Protein AF-0000000082430159 (afdb_homodimer)

Sequence (204 aa):
MGKGKIAAQCSHATLGLYKKLLRRAPKALNRWEMCAQPKVVVKIESEEDMLMLQEKAKSVKLPTHITIDAGRTQIAPNSRTVMAILGPVETVDKVTGGLKLLMGKGKIAAQCSHATLGLYKKLLRRAPKALNRWEMCAQPKVVVKIESEEDMLMLQEKAKSVKLPTHITIDAGRTQIAPNSRTVMAILGPVETVDKVTGGLKLL

Solvent-accessible surface area (backbone atoms only — not comparable to full-atom values): 11469 Å² total; per-residue (Å²): 132,54,59,19,55,48,17,35,43,41,26,48,8,47,49,50,35,49,59,55,27,62,75,73,37,46,68,62,50,49,54,41,53,72,62,72,51,80,66,85,45,62,53,77,90,45,61,68,54,51,52,53,44,51,52,51,28,50,73,72,71,34,55,66,25,71,26,63,40,79,38,92,54,100,53,63,62,66,34,67,74,33,73,30,74,57,67,59,68,75,64,46,38,74,63,50,61,88,48,47,76,66,131,55,57,18,56,47,17,36,42,42,26,49,8,48,52,51,35,48,59,54,27,64,74,74,37,44,68,61,50,49,54,42,54,72,62,74,51,80,67,84,42,61,53,78,91,44,62,69,57,49,53,53,43,49,52,50,29,49,74,73,71,34,57,65,25,70,26,62,40,79,37,90,54,100,53,63,60,67,34,69,76,34,71,31,73,56,68,59,66,75,63,46,38,73,62,49,60,88,49,48,75,67

Structure (mmCIF, N/CA/C/O backbone):
data_AF-0000000082430159-model_v1
#
loop_
_entity.id
_entity.type
_entity.pdbx_description
1 polymer 'peptidyl-tRNA hydrolase'
#
loop_
_atom_site.group_PDB
_atom_site.id
_atom_site.typ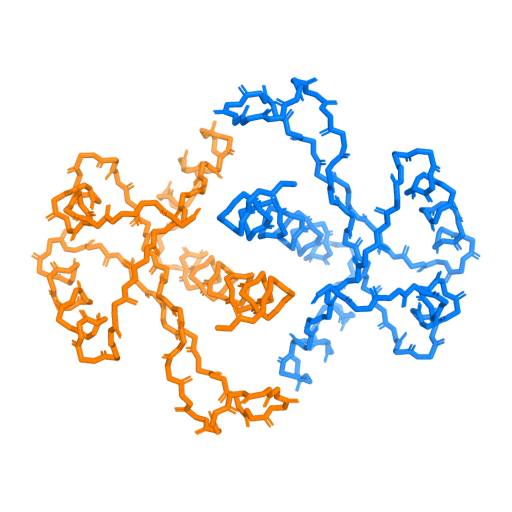e_symbol
_atom_site.label_atom_id
_atom_site.label_alt_id
_atom_site.label_comp_id
_atom_site.label_asym_id
_atom_site.label_entity_id
_atom_site.label_seq_id
_atom_site.pdbx_PDB_ins_code
_atom_site.Cartn_x
_atom_site.Cartn_y
_atom_site.Cartn_z
_atom_site.occupancy
_atom_site.B_iso_or_equiv
_atom_site.auth_seq_id
_atom_site.auth_comp_id
_atom_site.auth_asym_id
_atom_site.auth_atom_id
_atom_site.pdbx_PDB_model_num
ATOM 1 N N . MET A 1 1 ? -13.922 -8.797 6.844 1 86.94 1 MET A N 1
ATOM 2 C CA . MET A 1 1 ? -13.281 -7.602 7.383 1 86.94 1 MET A CA 1
ATOM 3 C C . MET A 1 1 ? -13.914 -6.34 6.805 1 86.94 1 MET A C 1
ATOM 5 O O . MET A 1 1 ? -14.453 -6.359 5.699 1 86.94 1 MET A O 1
ATOM 9 N N . GLY A 1 2 ? -13.836 -5.227 7.629 1 90.5 2 GLY A N 1
ATOM 10 C CA . GLY A 1 2 ? -14.281 -3.936 7.125 1 90.5 2 GLY A CA 1
ATOM 11 C C . GLY A 1 2 ? -13.344 -3.344 6.09 1 90.5 2 GLY A C 1
ATOM 12 O O . GLY A 1 2 ? -12.234 -3.838 5.895 1 90.5 2 GLY A O 1
ATOM 13 N N . LYS A 1 3 ? -13.734 -2.301 5.414 1 94.31 3 LYS A N 1
ATOM 14 C CA . LYS A 1 3 ? -12.969 -1.67 4.34 1 94.31 3 LYS A CA 1
ATOM 15 C C . LYS A 1 3 ? -11.625 -1.152 4.852 1 94.31 3 LYS A C 1
ATOM 17 O O . LYS A 1 3 ? -10.594 -1.332 4.199 1 94.31 3 LYS A O 1
ATOM 22 N N . GLY A 1 4 ? -11.672 -0.522 6.023 1 94.38 4 GLY A N 1
ATOM 23 C CA . GLY A 1 4 ? -10.453 0.023 6.594 1 94.38 4 GLY A CA 1
ATOM 24 C C . GLY A 1 4 ? -9.422 -1.04 6.914 1 94.38 4 GLY A C 1
ATOM 25 O O . GLY A 1 4 ? -8.234 -0.866 6.629 1 94.38 4 GLY A O 1
ATOM 26 N N . LYS A 1 5 ? -9.867 -2.07 7.461 1 93 5 LYS A N 1
ATOM 27 C CA . LYS A 1 5 ? -8.961 -3.158 7.82 1 93 5 LYS A CA 1
ATOM 28 C C . LYS A 1 5 ? -8.398 -3.84 6.578 1 93 5 LYS A C 1
ATOM 30 O O . LYS A 1 5 ? -7.219 -4.188 6.531 1 93 5 LYS A O 1
ATOM 35 N N . ILE A 1 6 ? -9.234 -4.059 5.59 1 95 6 ILE A N 1
ATOM 36 C CA . ILE A 1 6 ? -8.781 -4.641 4.332 1 95 6 ILE A CA 1
ATOM 37 C C . ILE A 1 6 ? -7.695 -3.758 3.719 1 95 6 ILE A C 1
ATOM 39 O O . ILE A 1 6 ? -6.656 -4.254 3.277 1 95 6 ILE A O 1
ATOM 43 N N . ALA A 1 7 ? -7.965 -2.521 3.734 1 96.56 7 ALA A N 1
ATOM 44 C CA . ALA A 1 7 ? -7.02 -1.561 3.17 1 96.56 7 ALA A CA 1
ATOM 45 C C . ALA A 1 7 ? -5.695 -1.582 3.93 1 96.56 7 ALA A C 1
ATOM 47 O O . ALA A 1 7 ? -4.625 -1.583 3.32 1 96.56 7 ALA A O 1
ATOM 48 N N . ALA A 1 8 ? -5.793 -1.593 5.211 1 96.25 8 ALA A N 1
ATOM 49 C CA . ALA A 1 8 ? -4.59 -1.617 6.043 1 96.25 8 ALA A CA 1
ATOM 50 C C . ALA A 1 8 ? -3.781 -2.889 5.801 1 96.25 8 ALA A C 1
ATOM 52 O O . ALA A 1 8 ? -2.559 -2.834 5.648 1 96.25 8 ALA A O 1
ATOM 53 N N . GLN A 1 9 ? -4.449 -4.012 5.812 1 96.06 9 GLN A N 1
ATOM 54 C CA . GLN A 1 9 ? -3.758 -5.285 5.648 1 96.06 9 GLN A CA 1
ATOM 55 C C . GLN A 1 9 ? -3.166 -5.41 4.246 1 96.06 9 GLN A C 1
ATOM 57 O O . GLN A 1 9 ? -2.07 -5.949 4.078 1 96.06 9 GLN A O 1
ATOM 62 N N . CYS A 1 10 ? -3.898 -4.938 3.229 1 97.5 10 CYS A N 1
ATOM 63 C CA . CYS A 1 10 ? -3.346 -4.949 1.878 1 97.5 10 CYS A CA 1
ATOM 64 C C . CYS A 1 10 ? -2.125 -4.043 1.782 1 97.5 10 CYS A C 1
ATOM 66 O O . CYS A 1 10 ? -1.175 -4.352 1.059 1 97.5 10 CYS A O 1
ATOM 68 N N . SER A 1 11 ? -2.143 -2.914 2.439 1 98.06 11 SER A N 1
ATOM 69 C CA . SER A 1 11 ? -0.988 -2.023 2.482 1 98.06 11 SER A CA 1
ATOM 70 C C . SER A 1 11 ? 0.207 -2.701 3.145 1 98.06 11 SER A C 1
ATOM 72 O O . SER A 1 11 ? 1.346 -2.533 2.703 1 98.06 11 SER A O 1
ATOM 74 N N . HIS A 1 12 ? -0.043 -3.432 4.234 1 97.25 12 HIS A N 1
ATOM 75 C CA . HIS A 1 12 ? 1.021 -4.195 4.875 1 97.25 12 HIS A CA 1
ATOM 76 C C . HIS A 1 12 ? 1.629 -5.207 3.908 1 97.25 12 HIS A C 1
ATOM 78 O O . HIS A 1 12 ? 2.854 -5.324 3.814 1 97.25 12 HIS A O 1
ATOM 84 N N . ALA A 1 13 ? 0.754 -5.93 3.232 1 97.81 13 ALA A N 1
ATOM 85 C CA . ALA A 1 13 ? 1.219 -6.953 2.299 1 97.81 13 ALA A CA 1
ATOM 86 C C . ALA A 1 13 ? 2.023 -6.332 1.16 1 97.81 13 ALA A C 1
ATOM 88 O O . ALA A 1 13 ? 3.053 -6.871 0.752 1 97.81 13 ALA A O 1
ATOM 89 N N . THR A 1 14 ? 1.534 -5.246 0.661 1 98 14 THR A N 1
ATOM 90 C CA . THR A 1 14 ? 2.217 -4.523 -0.408 1 98 14 THR A CA 1
ATOM 91 C C . THR A 1 14 ? 3.619 -4.109 0.028 1 98 14 THR A C 1
ATOM 93 O O . THR A 1 14 ? 4.594 -4.359 -0.683 1 98 14 THR A O 1
ATOM 96 N N . LEU A 1 15 ? 3.721 -3.5 1.192 1 97.25 15 LEU A N 1
ATOM 97 C CA . LEU A 1 15 ? 5.016 -3.061 1.693 1 97.25 15 LEU A CA 1
ATOM 98 C C . LEU A 1 15 ? 5.93 -4.25 1.964 1 97.25 15 LEU A C 1
ATOM 100 O O . LEU A 1 15 ? 7.137 -4.184 1.714 1 97.25 15 LEU A O 1
ATOM 104 N N . GLY A 1 16 ? 5.344 -5.25 2.531 1 97.06 16 GLY A N 1
ATOM 105 C CA . GLY A 1 16 ? 6.129 -6.441 2.807 1 97.06 16 GLY A CA 1
ATOM 106 C C . GLY A 1 16 ? 6.789 -7.02 1.569 1 97.06 16 GLY A C 1
ATOM 107 O O . GLY A 1 16 ? 7.988 -7.301 1.572 1 97.06 16 GLY A O 1
ATOM 108 N N . LEU A 1 17 ? 6.008 -7.211 0.546 1 98.19 17 LEU A N 1
ATOM 109 C CA . LEU A 1 17 ? 6.562 -7.766 -0.686 1 98.19 17 LEU A CA 1
ATOM 110 C C . LEU A 1 17 ? 7.543 -6.785 -1.327 1 98.19 17 LEU A C 1
ATOM 112 O O . LEU A 1 17 ? 8.594 -7.195 -1.829 1 98.19 17 LEU A O 1
ATOM 116 N N . TYR A 1 18 ? 7.219 -5.535 -1.316 1 97.88 18 TYR A N 1
ATOM 117 C CA . TYR A 1 18 ? 8.086 -4.5 -1.873 1 97.88 18 TYR A CA 1
ATOM 118 C C . TYR A 1 18 ? 9.469 -4.551 -1.242 1 97.88 18 TYR A C 1
ATOM 120 O O . TYR A 1 18 ? 10.477 -4.57 -1.949 1 97.88 18 TYR A O 1
ATOM 128 N N . LYS A 1 19 ? 9.492 -4.523 0.03 1 96.44 19 LYS A N 1
ATOM 129 C CA . LYS A 1 19 ? 10.766 -4.535 0.748 1 96.44 19 LYS A CA 1
ATOM 130 C C . LYS A 1 19 ? 11.555 -5.805 0.443 1 96.44 19 LYS A C 1
ATOM 132 O O . LYS A 1 19 ? 12.773 -5.758 0.287 1 96.44 19 LYS A O 1
ATOM 137 N N . LYS A 1 20 ? 10.875 -6.91 0.439 1 96.88 20 LYS A N 1
ATOM 138 C CA . LYS A 1 20 ? 11.5 -8.188 0.103 1 96.88 20 LYS A CA 1
ATOM 139 C C . LYS A 1 20 ? 12.148 -8.133 -1.279 1 96.88 20 LYS A C 1
ATOM 141 O O . LYS A 1 20 ? 13.266 -8.617 -1.466 1 96.88 20 LYS A O 1
ATOM 146 N N . LEU A 1 21 ? 11.5 -7.484 -2.201 1 97.38 21 LEU A N 1
ATOM 147 C CA . LEU A 1 21 ? 11.93 -7.508 -3.594 1 97.38 21 LEU A CA 1
ATOM 148 C C . LEU A 1 21 ? 13.008 -6.457 -3.844 1 97.38 21 LEU A C 1
ATOM 150 O O . LEU A 1 21 ? 13.781 -6.566 -4.801 1 97.38 21 LEU A O 1
ATOM 154 N N . LEU A 1 22 ? 13.023 -5.379 -3.043 1 95.31 22 LEU A N 1
ATOM 155 C CA . LEU A 1 22 ? 14.086 -4.387 -3.156 1 95.31 22 LEU A CA 1
ATOM 156 C C . LEU A 1 22 ? 15.461 -5.055 -3.137 1 95.31 22 LEU A C 1
ATOM 158 O O . LEU A 1 22 ? 16.375 -4.629 -3.848 1 95.31 22 LEU A O 1
ATOM 162 N N . ARG A 1 23 ? 15.5 -6.074 -2.35 1 93.44 23 ARG A N 1
ATOM 163 C CA . ARG A 1 23 ? 16.781 -6.754 -2.168 1 93.44 23 ARG A CA 1
ATOM 164 C C . ARG A 1 23 ? 16.906 -7.949 -3.107 1 93.44 23 ARG A C 1
ATOM 166 O O . ARG A 1 23 ? 17.953 -8.156 -3.717 1 93.44 23 ARG A O 1
ATOM 173 N N . ARG A 1 24 ? 15.875 -8.625 -3.377 1 95.25 24 ARG A N 1
ATOM 174 C CA . ARG A 1 24 ? 15.953 -9.945 -3.998 1 95.25 24 ARG A CA 1
ATOM 175 C C . ARG A 1 24 ? 15.719 -9.852 -5.504 1 95.25 24 ARG A C 1
ATOM 177 O O . ARG A 1 24 ? 16.234 -10.672 -6.266 1 95.25 24 ARG A O 1
ATOM 184 N N . ALA A 1 25 ? 14.914 -8.969 -5.93 1 96.19 25 ALA A N 1
ATOM 185 C CA . ALA A 1 25 ? 14.531 -8.891 -7.336 1 96.19 25 ALA A CA 1
ATOM 186 C C . ALA A 1 25 ? 14.266 -7.449 -7.758 1 96.19 25 ALA A C 1
ATOM 188 O O . ALA A 1 25 ? 13.18 -7.129 -8.242 1 96.19 25 ALA A O 1
ATOM 189 N N . PRO A 1 26 ? 15.305 -6.598 -7.703 1 95.69 26 PRO A N 1
ATOM 190 C CA . PRO A 1 26 ? 15.117 -5.172 -7.984 1 95.69 26 PRO A CA 1
ATOM 191 C C . PRO A 1 26 ? 14.719 -4.902 -9.43 1 95.69 26 PRO A C 1
ATOM 193 O O . PRO A 1 26 ? 13.992 -3.945 -9.711 1 95.69 26 PRO A O 1
ATOM 196 N N . LYS A 1 27 ? 15.125 -5.715 -10.344 1 95.69 27 LYS A N 1
ATOM 197 C CA . LYS A 1 27 ? 14.773 -5.52 -11.75 1 95.69 27 LYS A CA 1
ATOM 198 C C . LYS A 1 27 ? 13.273 -5.734 -11.969 1 95.69 27 LYS A C 1
ATOM 200 O O . LYS A 1 27 ? 12.641 -4.973 -12.695 1 95.69 27 LYS A O 1
ATOM 205 N N . ALA A 1 28 ? 12.75 -6.785 -11.336 1 94.88 28 ALA A N 1
ATOM 206 C CA . ALA A 1 28 ? 11.312 -7.047 -11.43 1 94.88 28 ALA A CA 1
ATOM 207 C C . ALA A 1 28 ? 10.508 -5.91 -10.805 1 94.88 28 ALA A C 1
ATOM 209 O O . ALA A 1 28 ? 9.484 -5.492 -11.359 1 94.88 28 ALA A O 1
ATOM 210 N N . LEU A 1 29 ? 10.984 -5.48 -9.711 1 95.75 29 LEU A N 1
ATOM 211 C CA . LEU A 1 29 ? 10.328 -4.375 -9.023 1 95.75 29 LEU A CA 1
ATOM 212 C C . LEU A 1 29 ? 10.328 -3.115 -9.883 1 95.75 29 LEU A C 1
ATOM 214 O O . LEU A 1 29 ? 9.312 -2.424 -9.984 1 95.75 29 LEU A O 1
ATOM 218 N N . ASN A 1 30 ? 11.438 -2.855 -10.484 1 95.94 30 ASN A N 1
ATOM 219 C CA . ASN A 1 30 ? 11.57 -1.688 -11.344 1 95.94 30 ASN A CA 1
ATOM 220 C C . ASN A 1 30 ? 10.617 -1.763 -12.539 1 95.94 30 ASN A C 1
ATOM 222 O O . ASN A 1 30 ? 10.031 -0.754 -12.93 1 95.94 30 ASN A O 1
ATOM 226 N N . ARG A 1 31 ? 10.539 -2.871 -13.125 1 95.31 31 ARG A N 1
ATOM 227 C CA . ARG A 1 31 ? 9.625 -3.059 -14.242 1 95.31 31 ARG A CA 1
ATOM 228 C C . ARG A 1 31 ? 8.18 -2.797 -13.82 1 95.31 31 ARG A C 1
ATOM 230 O O . ARG A 1 31 ? 7.426 -2.143 -14.547 1 95.31 31 ARG A O 1
ATOM 237 N N . TRP A 1 32 ? 7.824 -3.348 -12.727 1 96.06 32 TRP A N 1
ATOM 238 C CA . TRP A 1 32 ? 6.484 -3.141 -12.18 1 96.06 32 TRP A CA 1
ATOM 239 C C . TRP A 1 32 ? 6.227 -1.659 -11.922 1 96.06 32 TRP A C 1
ATOM 241 O O . TRP A 1 32 ? 5.145 -1.149 -12.234 1 96.06 32 TRP A O 1
ATOM 251 N N . GLU A 1 33 ? 7.191 -0.992 -11.359 1 94.62 33 GLU A N 1
ATOM 252 C CA . GLU A 1 33 ? 7.051 0.428 -11.047 1 94.62 33 GLU A CA 1
ATOM 253 C C . GLU A 1 33 ? 6.918 1.259 -12.32 1 94.62 33 GLU A C 1
ATOM 255 O O . GLU A 1 33 ? 6.164 2.232 -12.359 1 94.62 33 GLU A O 1
AT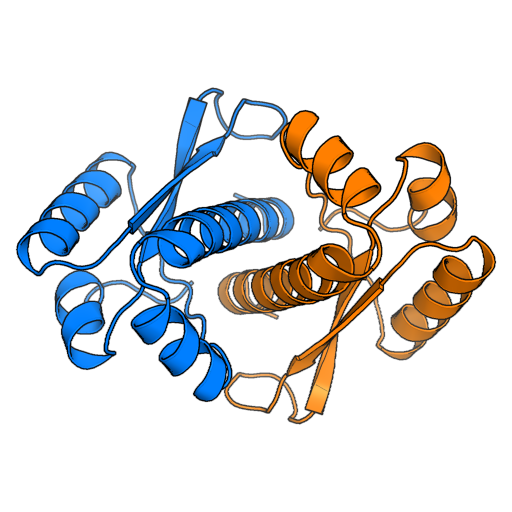OM 260 N N . MET A 1 34 ? 7.559 0.79 -13.344 1 93.81 34 MET A N 1
ATOM 261 C CA . MET A 1 34 ? 7.543 1.505 -14.617 1 93.81 34 MET A CA 1
ATOM 262 C C . MET A 1 34 ? 6.195 1.339 -15.312 1 93.81 34 MET A C 1
ATOM 264 O O . MET A 1 34 ? 5.855 2.117 -16.203 1 93.81 34 MET A O 1
ATOM 268 N N . CYS A 1 35 ? 5.461 0.351 -14.953 1 91 35 CYS A N 1
ATOM 269 C CA . CYS A 1 35 ? 4.152 0.089 -15.539 1 91 35 CYS A CA 1
ATOM 270 C C . CYS A 1 35 ? 3.041 0.659 -14.664 1 91 35 CYS A C 1
ATOM 272 O O . CYS A 1 35 ? 1.964 0.07 -14.562 1 91 35 CYS A O 1
ATOM 274 N N . ALA A 1 36 ? 3.281 1.717 -13.867 1 88.94 36 ALA A N 1
ATOM 275 C CA . ALA A 1 36 ? 2.326 2.455 -13.047 1 88.94 36 ALA A CA 1
ATOM 276 C C . ALA A 1 36 ? 1.916 1.647 -11.82 1 88.94 36 ALA A C 1
ATOM 278 O O . ALA A 1 36 ? 0.864 1.896 -11.227 1 88.94 36 ALA A O 1
ATOM 279 N N . GLN A 1 37 ? 2.6 0.521 -11.523 1 93.5 37 GLN A N 1
ATOM 280 C CA . GLN A 1 37 ? 2.457 -0.257 -10.297 1 93.5 37 GLN A CA 1
ATOM 281 C C . GLN A 1 37 ? 1.043 -0.811 -10.156 1 93.5 37 GLN A C 1
ATOM 283 O O . GLN A 1 37 ? 0.392 -0.613 -9.133 1 93.5 37 GLN A O 1
ATOM 288 N N . PRO A 1 38 ? 0.549 -1.458 -11.18 1 93.56 38 PRO A N 1
ATOM 289 C CA . PRO A 1 38 ? -0.827 -1.95 -11.078 1 93.56 38 PRO A CA 1
ATOM 290 C C . PRO A 1 38 ? -1.045 -2.85 -9.867 1 93.56 38 PRO A C 1
ATOM 292 O O . PRO A 1 38 ? -0.188 -3.676 -9.539 1 93.56 38 PRO A O 1
ATOM 295 N N . LYS A 1 39 ? -2.117 -2.596 -9.156 1 95.19 39 LYS A N 1
ATOM 296 C CA . LYS A 1 39 ? -2.51 -3.428 -8.023 1 95.19 39 LYS A CA 1
ATOM 297 C C . LYS A 1 39 ? -3.955 -3.896 -8.164 1 95.19 39 LYS A C 1
ATOM 299 O O . LYS A 1 39 ? -4.867 -3.08 -8.305 1 95.19 39 LYS A O 1
ATOM 304 N N . VAL A 1 40 ? -4.18 -5.188 -8.094 1 95.5 40 VAL A N 1
ATOM 305 C CA . VAL A 1 40 ? -5.496 -5.812 -8.188 1 95.5 40 VAL A CA 1
ATOM 306 C C . VAL A 1 40 ? -5.766 -6.637 -6.926 1 95.5 40 VAL A C 1
ATOM 308 O O . VAL A 1 40 ? -4.906 -7.406 -6.484 1 95.5 40 VAL A O 1
ATOM 311 N N . VAL A 1 41 ? -6.941 -6.43 -6.359 1 97.12 41 VAL A N 1
ATOM 312 C CA . VAL A 1 41 ? -7.273 -7.129 -5.121 1 97.12 41 VAL A CA 1
ATOM 313 C C . VAL A 1 41 ? -8.352 -8.18 -5.395 1 97.12 41 VAL A C 1
ATOM 315 O O . VAL A 1 41 ? -9.422 -7.855 -5.898 1 97.12 41 VAL A O 1
ATOM 318 N N . VAL A 1 42 ? -8.039 -9.398 -5.082 1 97.56 42 VAL A N 1
ATOM 319 C CA . VAL A 1 42 ? -8.977 -10.5 -5.297 1 97.56 42 VAL A CA 1
ATOM 320 C C . VAL A 1 42 ? -9.297 -11.18 -3.967 1 97.56 42 VAL A C 1
ATOM 322 O O . VAL A 1 42 ? -8.578 -10.992 -2.982 1 97.56 42 VAL A O 1
ATOM 325 N N . LYS A 1 43 ? -10.352 -11.93 -3.904 1 96.38 43 LYS A N 1
ATOM 326 C CA . LYS A 1 43 ? -10.867 -12.531 -2.678 1 96.38 43 LYS A CA 1
ATOM 327 C C . LYS A 1 43 ? -10.438 -13.984 -2.557 1 96.38 43 LYS A C 1
ATOM 329 O O . LYS A 1 43 ? -10.414 -14.719 -3.551 1 96.38 43 LYS A O 1
ATOM 334 N N . ILE A 1 44 ? -10 -14.344 -1.414 1 94.5 44 ILE A N 1
ATOM 335 C CA . ILE A 1 44 ? -9.773 -15.742 -1.062 1 94.5 44 ILE A CA 1
ATOM 336 C C . ILE A 1 44 ? -10.648 -16.125 0.125 1 94.5 44 ILE A C 1
ATOM 338 O O . ILE A 1 44 ? -10.969 -15.281 0.968 1 94.5 44 ILE A O 1
ATOM 342 N N . GLU A 1 45 ? -11.023 -17.344 0.254 1 90.94 45 GLU A N 1
ATOM 343 C CA . GLU A 1 45 ? -12.078 -17.734 1.183 1 90.94 45 GLU A CA 1
ATOM 344 C C . GLU A 1 45 ? -11.5 -18.203 2.514 1 90.94 45 GLU A C 1
ATOM 346 O O . GLU A 1 45 ? -12.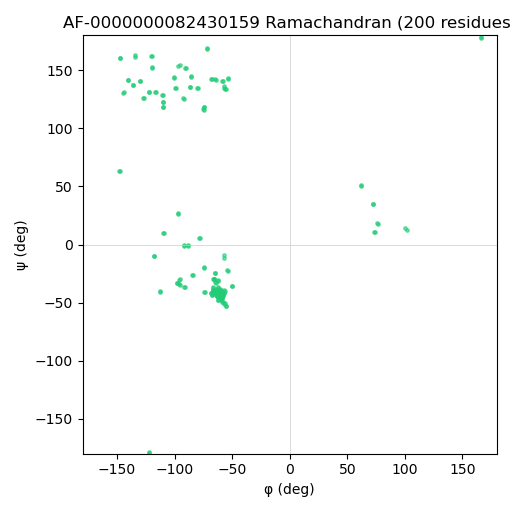164 -18.125 3.549 1 90.94 45 GLU A O 1
ATOM 351 N N . SER A 1 46 ? -10.32 -18.766 2.537 1 92.88 46 SER A N 1
ATOM 352 C CA . SER A 1 46 ? -9.766 -19.312 3.775 1 92.88 46 SER A CA 1
ATOM 353 C C . SER A 1 46 ? -8.25 -19.172 3.805 1 92.88 46 SER A C 1
ATOM 355 O O . SER A 1 46 ? -7.617 -18.953 2.768 1 92.88 46 SER A O 1
ATOM 357 N N . GLU A 1 47 ? -7.746 -19.25 5 1 92.81 47 GLU A N 1
ATOM 358 C CA . GLU A 1 47 ? -6.293 -19.281 5.168 1 92.81 47 GLU A CA 1
ATOM 359 C C . GLU A 1 47 ? -5.676 -20.469 4.434 1 92.81 47 GLU A C 1
ATOM 361 O O . GLU A 1 47 ? -4.594 -20.359 3.855 1 92.81 47 GLU A O 1
ATOM 366 N N . GLU A 1 48 ? -6.32 -21.594 4.496 1 94.56 48 GLU A N 1
ATOM 367 C CA . GLU A 1 48 ? -5.855 -22.797 3.793 1 94.56 48 GLU A CA 1
ATOM 368 C C . GLU A 1 48 ? -5.742 -22.531 2.291 1 94.56 48 GLU A C 1
ATOM 370 O O . GLU A 1 48 ? -4.762 -22.938 1.66 1 94.56 48 GLU A O 1
ATOM 375 N N . ASP A 1 49 ? -6.746 -21.859 1.717 1 95.44 49 ASP A N 1
ATOM 376 C CA . ASP A 1 49 ? -6.711 -21.5 0.302 1 95.44 49 ASP A CA 1
ATOM 377 C C . ASP A 1 49 ? -5.512 -20.609 -0.009 1 95.44 49 ASP A C 1
ATOM 379 O O . ASP A 1 49 ? -4.883 -20.75 -1.06 1 95.44 49 ASP A O 1
ATOM 383 N N . MET A 1 50 ? -5.27 -19.75 0.884 1 96.5 50 MET A N 1
ATOM 384 C CA . MET A 1 50 ? -4.152 -18.828 0.707 1 96.5 50 MET A CA 1
ATOM 385 C C . MET A 1 50 ? -2.828 -19.578 0.65 1 96.5 50 MET A C 1
ATOM 387 O O . MET A 1 50 ? -1.981 -19.297 -0.198 1 96.5 50 MET A O 1
ATOM 391 N N . LEU A 1 51 ? -2.658 -20.531 1.536 1 96.38 51 LEU A N 1
ATOM 392 C CA . LEU A 1 51 ? -1.424 -21.297 1.585 1 96.38 51 LEU A CA 1
ATOM 393 C C . LEU A 1 51 ? -1.272 -22.156 0.335 1 96.38 51 LEU A C 1
ATOM 395 O O . LEU A 1 51 ? -0.163 -22.344 -0.174 1 96.38 51 LEU A O 1
ATOM 399 N N . MET A 1 52 ? -2.344 -22.656 -0.131 1 96.88 52 MET A N 1
ATOM 400 C CA . MET A 1 52 ? -2.316 -23.422 -1.38 1 96.88 52 MET A CA 1
ATOM 401 C C . MET A 1 52 ? -1.894 -22.531 -2.545 1 96.88 52 MET A C 1
ATOM 403 O O . MET A 1 52 ? -1.106 -22.953 -3.396 1 96.88 52 MET A O 1
ATOM 407 N N . LEU A 1 53 ? -2.457 -21.344 -2.549 1 97.56 53 LEU A N 1
ATOM 408 C CA . LEU A 1 53 ? -2.098 -20.391 -3.594 1 97.56 53 LEU A CA 1
ATOM 409 C C . LEU A 1 53 ? -0.622 -20.031 -3.504 1 97.56 53 LEU A C 1
ATOM 411 O O . LEU A 1 53 ? 0.037 -19.828 -4.527 1 97.56 53 LEU A O 1
ATOM 415 N N . GLN A 1 54 ? -0.191 -19.844 -2.289 1 98.12 54 GLN A N 1
ATOM 416 C CA . GLN A 1 54 ? 1.219 -19.531 -2.1 1 98.12 54 GLN A CA 1
ATOM 417 C C . GLN A 1 54 ? 2.117 -20.625 -2.678 1 98.12 54 GLN A C 1
ATOM 419 O O . GLN A 1 54 ? 3.141 -20.328 -3.295 1 98.12 54 GLN A O 1
ATOM 424 N N . GLU A 1 55 ? 1.788 -21.844 -2.43 1 98.25 55 GLU A N 1
ATOM 425 C CA . GLU A 1 55 ? 2.553 -22.969 -2.979 1 98.25 55 GLU A CA 1
ATOM 426 C C . GLU A 1 55 ? 2.525 -22.953 -4.504 1 98.25 55 GLU A C 1
ATOM 428 O O . GLU A 1 55 ? 3.541 -23.219 -5.148 1 98.25 55 GLU A O 1
ATOM 433 N N . LYS A 1 56 ? 1.41 -22.703 -5.031 1 98.12 56 LYS A N 1
ATOM 434 C CA . LYS A 1 56 ? 1.297 -22.594 -6.48 1 98.12 56 LYS A CA 1
ATOM 435 C C . LYS A 1 56 ? 2.195 -21.484 -7.016 1 98.12 56 LYS A C 1
ATOM 437 O O . LYS A 1 56 ? 2.869 -21.656 -8.031 1 98.12 56 LYS A O 1
ATOM 442 N N . ALA A 1 57 ? 2.201 -20.344 -6.355 1 98.5 57 ALA A N 1
ATOM 443 C CA . ALA A 1 57 ? 3.047 -19.234 -6.75 1 98.5 57 ALA A CA 1
ATOM 444 C C . ALA A 1 57 ? 4.523 -19.609 -6.711 1 98.5 57 ALA A C 1
ATOM 446 O O . ALA A 1 57 ? 5.281 -19.297 -7.629 1 98.5 57 ALA A O 1
ATOM 447 N N . LYS A 1 58 ? 4.867 -20.297 -5.672 1 97.44 58 LYS A N 1
ATOM 448 C CA . LYS A 1 58 ? 6.242 -20.766 -5.52 1 97.44 58 LYS A CA 1
ATOM 449 C C . LYS A 1 58 ? 6.641 -21.688 -6.672 1 97.44 58 LYS A C 1
ATOM 451 O O . LYS A 1 58 ? 7.77 -21.625 -7.164 1 97.44 58 LYS A O 1
ATOM 456 N N . SER A 1 59 ? 5.785 -22.5 -7.059 1 97.88 59 SER A N 1
ATOM 457 C CA . SER A 1 59 ? 6.062 -23.469 -8.102 1 97.88 59 SER A CA 1
ATOM 458 C C . SER A 1 59 ? 6.34 -22.797 -9.438 1 97.88 59 SER A C 1
ATOM 460 O O . SER A 1 59 ? 7.016 -23.359 -10.305 1 97.88 59 SER A O 1
ATOM 462 N N . VAL A 1 60 ? 5.863 -21.641 -9.648 1 97.44 60 VAL A N 1
ATOM 463 C CA . VAL A 1 60 ? 6.102 -20.906 -10.891 1 97.44 60 VAL A CA 1
ATOM 464 C C . VAL A 1 60 ? 7.039 -19.734 -10.633 1 97.44 60 VAL A C 1
ATOM 466 O O . VAL A 1 60 ? 7.09 -18.781 -11.422 1 97.44 60 VAL A O 1
ATOM 469 N N . LYS A 1 61 ? 7.641 -19.641 -9.469 1 96.69 61 LYS A N 1
ATOM 470 C CA . LYS A 1 61 ? 8.734 -18.75 -9.086 1 96.69 61 LYS A CA 1
ATOM 471 C C . LYS A 1 61 ? 8.242 -17.312 -8.945 1 96.69 61 LYS A C 1
ATOM 473 O O . LYS A 1 61 ? 8.93 -16.375 -9.344 1 96.69 61 LYS A O 1
ATOM 478 N N . LEU A 1 62 ? 7.07 -17.219 -8.5 1 97.75 62 LEU A N 1
ATOM 479 C CA . LEU A 1 62 ? 6.547 -15.891 -8.18 1 97.75 62 LEU A CA 1
ATOM 480 C C . LEU A 1 62 ? 6.793 -15.547 -6.715 1 97.75 62 LEU A C 1
ATOM 482 O O . LEU A 1 62 ? 6.449 -16.328 -5.82 1 97.75 62 LEU A O 1
ATOM 486 N N . PRO A 1 63 ? 7.398 -14.461 -6.469 1 97.81 63 PRO A N 1
ATOM 487 C CA . PRO A 1 63 ? 7.562 -14.047 -5.07 1 97.81 63 PRO A CA 1
ATOM 488 C C . PRO A 1 63 ? 6.238 -13.672 -4.406 1 97.81 63 PRO A C 1
ATOM 490 O O . PRO A 1 63 ? 5.363 -13.086 -5.051 1 97.81 63 PRO A O 1
ATOM 493 N N . THR A 1 64 ? 6.105 -14.031 -3.135 1 98.12 64 THR A N 1
ATOM 494 C CA . THR A 1 64 ? 4.914 -13.719 -2.354 1 98.12 64 THR A CA 1
ATOM 495 C C . THR A 1 64 ? 5.297 -13.188 -0.975 1 98.12 64 THR A C 1
ATOM 497 O O . THR A 1 64 ? 6.453 -13.297 -0.561 1 98.12 64 THR A O 1
ATOM 500 N N . HIS A 1 65 ? 4.402 -12.57 -0.371 1 97.88 65 HIS A N 1
ATOM 501 C CA . HIS A 1 65 ? 4.477 -12.141 1.021 1 97.88 65 HIS A CA 1
ATOM 502 C C . HIS A 1 65 ? 3.117 -12.242 1.704 1 97.88 65 HIS A C 1
ATOM 504 O O . HIS A 1 65 ? 2.109 -11.781 1.161 1 97.88 65 HIS A O 1
ATOM 510 N N . ILE A 1 66 ? 3.082 -12.836 2.848 1 96.81 66 ILE A N 1
ATOM 511 C CA . ILE A 1 66 ? 1.851 -12.961 3.617 1 96.81 66 ILE A CA 1
ATOM 512 C C . ILE A 1 66 ? 1.934 -12.094 4.871 1 96.81 66 ILE A C 1
ATOM 514 O O . ILE A 1 66 ? 2.928 -12.133 5.598 1 96.81 66 ILE A O 1
ATOM 518 N N . THR A 1 67 ? 0.902 -11.312 5.016 1 93.75 67 THR A N 1
ATOM 519 C CA . THR A 1 67 ? 0.8 -10.477 6.203 1 93.75 67 THR A CA 1
ATOM 520 C C . THR A 1 67 ? 0.132 -11.234 7.348 1 93.75 67 THR A C 1
ATOM 522 O O . THR A 1 67 ? -0.887 -11.898 7.148 1 93.75 67 THR A O 1
ATOM 525 N N . ILE A 1 68 ? 0.756 -11.055 8.5 1 88.44 68 ILE A N 1
ATOM 526 C CA . ILE A 1 68 ? 0.202 -11.617 9.727 1 88.44 68 ILE A CA 1
ATOM 527 C C . ILE A 1 68 ? -0.315 -10.5 10.617 1 88.44 68 ILE A C 1
ATOM 529 O O . ILE A 1 68 ? 0.419 -9.555 10.938 1 88.44 68 ILE A O 1
ATOM 533 N N . ASP A 1 69 ? -1.622 -10.602 10.844 1 81 69 ASP A N 1
ATOM 534 C CA . ASP A 1 69 ? -2.205 -9.602 11.734 1 81 69 ASP A CA 1
ATOM 535 C C . ASP A 1 69 ? -1.835 -9.883 13.195 1 81 69 ASP A C 1
ATOM 537 O O . ASP A 1 69 ? -2.195 -10.93 13.742 1 81 69 ASP A O 1
ATOM 541 N N . ALA A 1 70 ? -1.091 -9.031 13.898 1 73.56 70 ALA A N 1
ATOM 542 C CA . ALA A 1 70 ? -0.63 -9.227 15.273 1 73.56 70 ALA A CA 1
ATOM 543 C C . ALA A 1 70 ? -1.747 -8.938 16.266 1 73.56 70 ALA A C 1
ATOM 545 O O . ALA A 1 70 ? -1.59 -9.18 17.469 1 73.56 70 ALA A O 1
ATOM 546 N N . GLY A 1 71 ? -2.885 -8.688 15.883 1 63.12 71 GLY A N 1
ATOM 547 C CA . GLY A 1 71 ? -3.971 -8.672 16.859 1 63.12 71 GLY A CA 1
ATOM 548 C C . GLY A 1 71 ? -4.383 -7.273 17.266 1 63.12 71 GLY A C 1
ATOM 549 O O . GLY A 1 71 ? -4.996 -7.09 18.328 1 63.12 71 GLY A O 1
ATOM 550 N N . ARG A 1 72 ? -4 -6.234 16.641 1 59.25 72 ARG A N 1
ATOM 551 C CA . ARG A 1 72 ? -4.484 -4.957 17.156 1 59.25 72 ARG A CA 1
ATOM 552 C C . ARG A 1 72 ? -5.82 -4.586 16.531 1 59.25 72 ARG A C 1
ATOM 554 O O . ARG A 1 72 ? -6.461 -3.615 16.938 1 59.25 72 ARG A O 1
ATOM 561 N N . THR A 1 73 ? -6.16 -5.469 15.719 1 57.59 73 THR A N 1
ATOM 562 C CA . THR A 1 73 ? -7.41 -5.191 15.016 1 57.59 73 THR A CA 1
ATOM 563 C C . THR A 1 73 ? -8.422 -6.312 15.25 1 57.59 73 THR A C 1
ATOM 565 O O . THR A 1 73 ? -8.188 -7.207 16.062 1 57.59 73 THR A O 1
ATOM 568 N N . GLN A 1 74 ? -9.57 -6.176 14.648 1 58.88 74 GLN A N 1
ATOM 569 C CA . GLN A 1 74 ? -10.766 -7.004 14.789 1 58.88 74 GLN A CA 1
ATOM 570 C C . GLN A 1 74 ? -10.461 -8.461 14.461 1 58.88 74 GLN A C 1
ATOM 572 O O . GLN A 1 74 ? -11.273 -9.352 14.75 1 58.88 74 GLN A O 1
ATOM 577 N N . ILE A 1 75 ? -9.312 -8.758 13.898 1 63.06 75 ILE A N 1
ATOM 578 C CA . ILE A 1 75 ? -8.992 -10.117 13.492 1 63.06 75 ILE A CA 1
ATOM 579 C C . ILE A 1 75 ? -8.195 -10.812 14.594 1 63.06 75 ILE A C 1
ATOM 581 O O . ILE A 1 75 ? -7.512 -10.156 15.383 1 63.06 75 ILE A O 1
ATOM 585 N N . ALA A 1 76 ? -8.312 -12.203 14.594 1 69.06 76 ALA A N 1
ATOM 586 C CA . ALA A 1 76 ? -7.586 -12.992 15.586 1 69.06 76 ALA A CA 1
ATOM 587 C C . ALA A 1 76 ? -6.082 -12.734 15.492 1 69.06 76 ALA A C 1
ATOM 589 O O . ALA A 1 76 ? -5.535 -12.617 14.391 1 69.06 76 ALA A O 1
ATOM 590 N N . PRO A 1 77 ? -5.574 -12.695 16.594 1 71.19 77 PRO A N 1
ATOM 591 C CA . PRO A 1 77 ? -4.125 -12.484 16.625 1 71.19 77 PRO A CA 1
ATOM 592 C C . PRO A 1 77 ? -3.355 -13.539 15.828 1 71.19 77 PRO A C 1
ATOM 594 O O . PRO A 1 77 ? -3.738 -14.711 15.82 1 71.19 77 PRO A O 1
ATOM 597 N N . ASN A 1 78 ? -2.426 -13.141 15.062 1 77.06 78 ASN A N 1
ATOM 598 C CA . ASN A 1 78 ? -1.489 -13.984 14.328 1 77.06 78 ASN A CA 1
ATOM 599 C C . ASN A 1 78 ? -2.145 -14.617 13.102 1 77.06 78 ASN A C 1
ATOM 601 O O . ASN A 1 78 ? -1.713 -15.672 12.641 1 77.06 78 ASN A O 1
ATOM 605 N N . SER A 1 79 ? -3.236 -14.062 12.703 1 85.5 79 SER A N 1
ATOM 606 C CA . SER A 1 79 ? -3.924 -14.555 11.516 1 85.5 79 SER A CA 1
ATOM 607 C C . SER A 1 79 ? -3.27 -14.031 10.242 1 85.5 79 SER A C 1
ATOM 609 O O . SER A 1 79 ? -2.84 -12.883 10.188 1 85.5 79 SER A O 1
ATOM 611 N N . ARG A 1 80 ? -3.104 -15.023 9.297 1 91.75 80 ARG A N 1
ATOM 612 C CA . ARG A 1 80 ? -2.701 -14.633 7.945 1 91.75 80 ARG A CA 1
ATOM 613 C C . ARG A 1 80 ? -3.863 -13.992 7.191 1 91.75 80 ARG A C 1
ATOM 615 O O . ARG A 1 80 ? -4.867 -14.656 6.914 1 91.75 80 ARG A O 1
ATOM 622 N N . THR A 1 81 ? -3.727 -12.812 6.824 1 93.38 81 THR A N 1
ATOM 623 C CA . THR A 1 81 ? -4.902 -12.07 6.383 1 93.38 81 THR A CA 1
ATOM 624 C C . THR A 1 81 ? -4.816 -11.758 4.891 1 93.38 81 THR A C 1
ATOM 626 O O . THR A 1 81 ? -5.824 -11.805 4.184 1 93.38 81 THR A O 1
ATOM 629 N N . VAL A 1 82 ? -3.637 -11.391 4.395 1 96.88 82 VAL A N 1
ATOM 630 C CA . VAL A 1 82 ? -3.486 -11.016 2.994 1 96.88 82 VAL A CA 1
ATOM 631 C C . VAL A 1 82 ? -2.176 -11.57 2.443 1 96.88 82 VAL A C 1
ATOM 633 O O . VAL A 1 82 ? -1.158 -11.586 3.139 1 96.88 82 VAL A O 1
ATOM 636 N N . MET A 1 83 ? -2.176 -12.023 1.219 1 98.06 83 MET A N 1
ATOM 637 C CA . MET A 1 83 ? -0.969 -12.398 0.489 1 98.06 83 MET A CA 1
ATOM 638 C C . MET A 1 83 ? -0.765 -11.5 -0.726 1 98.06 83 MET A C 1
ATOM 640 O O . MET A 1 83 ? -1.707 -11.242 -1.476 1 98.06 83 MET A O 1
ATOM 644 N N . ALA A 1 84 ? 0.414 -11 -0.866 1 98.56 84 ALA A N 1
ATOM 645 C CA . ALA A 1 84 ? 0.802 -10.266 -2.064 1 98.56 84 ALA A CA 1
ATOM 646 C C . ALA A 1 84 ? 1.621 -11.141 -3.008 1 98.56 84 ALA A C 1
ATOM 648 O O . ALA A 1 84 ? 2.396 -11.984 -2.562 1 98.56 84 ALA A O 1
ATOM 649 N N . ILE A 1 85 ? 1.428 -10.969 -4.254 1 98.5 85 ILE A N 1
ATOM 650 C CA . ILE A 1 85 ? 2.145 -11.664 -5.312 1 98.5 85 ILE A CA 1
ATOM 651 C C . ILE A 1 85 ? 2.547 -10.68 -6.406 1 98.5 85 ILE A C 1
ATOM 653 O O . ILE A 1 85 ? 1.78 -9.773 -6.742 1 98.5 85 ILE A O 1
ATOM 657 N N . LEU A 1 86 ? 3.73 -10.781 -6.895 1 98.06 86 LEU A N 1
ATOM 658 C CA . LEU A 1 86 ? 4.184 -9.922 -7.984 1 98.06 86 LEU A CA 1
ATOM 659 C C . LEU A 1 86 ? 4.809 -10.75 -9.102 1 98.06 86 LEU A C 1
ATOM 661 O O . LEU A 1 86 ? 5.559 -11.695 -8.844 1 98.06 86 LEU A O 1
ATOM 665 N N . GLY A 1 87 ? 4.543 -10.383 -10.289 1 96.94 87 GLY A N 1
ATOM 666 C CA . GLY A 1 87 ? 5.137 -11 -11.469 1 96.94 87 GLY A CA 1
ATOM 667 C C . GLY A 1 87 ? 4.43 -10.633 -12.758 1 96.94 87 GLY A C 1
ATOM 668 O O . GLY A 1 87 ? 3.492 -9.828 -12.75 1 96.94 87 GLY A O 1
ATOM 669 N N . PRO A 1 88 ? 4.984 -11.164 -13.836 1 95.75 88 PRO A N 1
ATOM 670 C CA . PRO A 1 88 ? 4.289 -10.93 -15.102 1 95.75 88 PRO A CA 1
ATOM 671 C C . PRO A 1 88 ? 2.82 -11.336 -15.055 1 95.75 88 PRO A C 1
ATOM 673 O O . PRO A 1 88 ? 2.479 -12.359 -14.453 1 95.75 88 PRO A O 1
ATOM 676 N N . VAL A 1 89 ? 1.945 -10.523 -15.75 1 95.44 89 VAL A N 1
ATOM 677 C CA . VAL A 1 89 ? 0.497 -10.68 -15.672 1 95.44 89 VAL A CA 1
ATOM 678 C C . VAL A 1 89 ? 0.104 -12.094 -16.078 1 95.44 89 VAL A C 1
ATOM 680 O O . VAL A 1 89 ? -0.745 -12.719 -15.43 1 95.44 89 VAL A O 1
ATOM 683 N N . GLU A 1 90 ? 0.715 -12.625 -17.109 1 96.75 90 GLU A N 1
ATOM 684 C CA . GLU A 1 90 ? 0.367 -13.953 -17.594 1 96.75 90 GLU A CA 1
ATOM 685 C C . GLU A 1 90 ? 0.659 -15.023 -16.547 1 96.75 90 GLU A C 1
ATOM 687 O O . GLU A 1 90 ? -0.096 -15.992 -16.422 1 96.75 90 GLU A O 1
ATOM 692 N N . THR A 1 91 ? 1.782 -14.891 -15.844 1 97.69 91 THR A N 1
ATOM 693 C CA . THR A 1 91 ? 2.164 -15.867 -14.828 1 97.69 91 THR A CA 1
ATOM 694 C C . THR A 1 91 ? 1.304 -15.711 -13.578 1 97.69 91 THR A C 1
ATOM 696 O O . THR A 1 91 ? 0.872 -16.703 -12.984 1 97.69 91 THR A O 1
ATOM 699 N N . VAL A 1 92 ? 1.021 -14.477 -13.148 1 97.81 92 VAL A N 1
ATOM 700 C CA . VAL A 1 92 ? 0.185 -14.203 -11.984 1 97.81 92 VAL A CA 1
ATOM 701 C C . VAL A 1 92 ? -1.224 -14.742 -12.219 1 97.81 92 VAL A C 1
ATOM 703 O O . VAL A 1 92 ? -1.848 -15.289 -11.312 1 97.81 92 VAL A O 1
ATOM 706 N N . ASP A 1 93 ? -1.677 -14.633 -13.445 1 96.94 93 ASP A N 1
ATOM 707 C CA . ASP A 1 93 ? -3.021 -15.086 -13.789 1 96.94 93 ASP A CA 1
ATOM 708 C C . ASP A 1 93 ? -3.139 -16.609 -13.656 1 96.94 93 ASP A C 1
ATOM 710 O O . ASP A 1 93 ? -4.223 -17.125 -13.398 1 96.94 93 ASP A O 1
ATOM 714 N N . LYS A 1 94 ? -2.1 -17.297 -13.859 1 97 94 LYS A N 1
ATOM 715 C CA . LYS A 1 94 ? -2.104 -18.75 -13.672 1 97 94 LYS A CA 1
ATOM 716 C C . LYS A 1 94 ? -2.404 -19.109 -12.219 1 97 94 LYS A C 1
ATOM 718 O O . LYS A 1 94 ? -2.979 -20.172 -11.945 1 97 94 LYS A O 1
ATOM 723 N N . VAL A 1 95 ? -2.012 -18.25 -11.32 1 97.94 95 VAL A N 1
ATOM 724 C CA . VAL A 1 95 ? -2.15 -18.531 -9.891 1 97.94 95 VAL A CA 1
ATOM 725 C C . VAL A 1 95 ? -3.484 -17.984 -9.391 1 97.94 95 VAL A C 1
ATOM 727 O O . VAL A 1 95 ? -4.18 -18.641 -8.609 1 97.94 95 VAL A O 1
ATOM 730 N N . THR A 1 96 ? -3.936 -16.812 -9.922 1 97.25 96 THR A N 1
ATOM 731 C CA . THR A 1 96 ? -5.023 -16.078 -9.281 1 97.25 96 THR A CA 1
ATOM 732 C C . THR A 1 96 ? -6.227 -15.977 -10.219 1 97.25 96 THR A C 1
ATOM 734 O O . THR A 1 96 ? -7.277 -15.469 -9.828 1 97.25 96 THR A O 1
ATOM 737 N N . GLY A 1 97 ? -6.102 -16.344 -11.453 1 95 97 GLY A N 1
ATOM 738 C CA . GLY A 1 97 ? -7.094 -16.094 -12.492 1 95 97 GLY A CA 1
ATOM 739 C C . GLY A 1 97 ? -8.477 -16.609 -12.125 1 95 97 GLY A C 1
ATOM 740 O O . GLY A 1 97 ? -9.484 -16.078 -12.594 1 95 97 GLY A O 1
ATOM 741 N N . GLY A 1 98 ? -8.742 -17.5 -11.289 1 94.25 98 GLY A N 1
ATOM 742 C CA . GLY A 1 98 ? -10.039 -18.031 -10.914 1 94.25 98 GLY A CA 1
ATOM 743 C C . GLY A 1 98 ? -10.672 -17.328 -9.734 1 94.25 98 GLY A C 1
ATOM 744 O O . GLY A 1 98 ? -11.82 -17.594 -9.383 1 94.25 98 GLY A O 1
ATOM 745 N N . LEU A 1 99 ? -10.023 -16.406 -9.203 1 96.56 99 LEU A N 1
ATOM 746 C CA . LEU A 1 99 ? -10.516 -15.711 -8.016 1 96.56 99 LEU A CA 1
ATOM 747 C C . LEU A 1 99 ? -11.359 -14.508 -8.398 1 96.56 99 LEU A C 1
ATOM 749 O O . LEU A 1 99 ? -11.141 -13.891 -9.445 1 96.56 99 LEU A O 1
ATOM 753 N N . LYS A 1 100 ? -12.234 -14.164 -7.59 1 96.12 100 LYS A N 1
ATOM 754 C CA . LYS A 1 100 ? -13.117 -13.023 -7.812 1 96.12 100 LYS A CA 1
ATOM 755 C C . LYS A 1 100 ? -12.469 -11.727 -7.336 1 96.12 100 LYS A C 1
ATOM 757 O O . LYS A 1 100 ? -11.773 -11.711 -6.32 1 96.12 100 LYS A O 1
ATOM 762 N N . LEU A 1 101 ? -12.734 -10.695 -8.055 1 94.38 101 LEU A N 1
ATOM 763 C CA . LEU A 1 101 ? -12.305 -9.367 -7.629 1 94.38 101 LEU A CA 1
ATOM 764 C C . LEU A 1 101 ? -12.992 -8.961 -6.332 1 94.38 101 LEU A C 1
ATOM 766 O O . LEU A 1 101 ? -14.156 -9.297 -6.113 1 94.38 101 LEU A O 1
ATOM 770 N N . LEU A 1 102 ? -12.25 -8.336 -5.551 1 93.25 102 LEU A N 1
ATOM 771 C CA . LEU A 1 102 ? -12.844 -7.836 -4.312 1 93.25 102 LEU A CA 1
ATOM 772 C C . LEU A 1 102 ? -13.555 -6.504 -4.547 1 93.25 102 LEU A C 1
ATOM 774 O O . LEU A 1 102 ? -12.984 -5.598 -5.164 1 93.25 102 LEU A O 1
ATOM 778 N N . MET B 1 1 ? -16.188 3.998 -3.309 1 86.88 1 MET B N 1
ATOM 779 C CA . MET B 1 1 ? -15.391 2.975 -3.973 1 86.88 1 MET B CA 1
ATOM 780 C C . MET B 1 1 ? -15.609 1.608 -3.336 1 86.88 1 MET B C 1
ATOM 782 O O . MET B 1 1 ? -15.969 1.519 -2.158 1 86.88 1 MET B O 1
ATOM 786 N N . GLY B 1 2 ? -15.398 0.538 -4.184 1 90.56 2 GLY B N 1
ATOM 787 C CA . GLY B 1 2 ? -15.453 -0.812 -3.645 1 90.56 2 GLY B CA 1
ATOM 788 C C . GLY B 1 2 ? -14.266 -1.155 -2.768 1 90.56 2 GLY B C 1
ATOM 789 O O . GLY B 1 2 ? -13.281 -0.416 -2.73 1 90.56 2 GLY B O 1
ATOM 790 N N . LYS B 1 3 ? -14.297 -2.238 -2.035 1 94.31 3 LYS B N 1
ATOM 791 C CA . LYS B 1 3 ? -13.258 -2.656 -1.099 1 94.31 3 LYS B CA 1
ATOM 792 C C . LYS B 1 3 ? -11.922 -2.857 -1.812 1 94.31 3 LY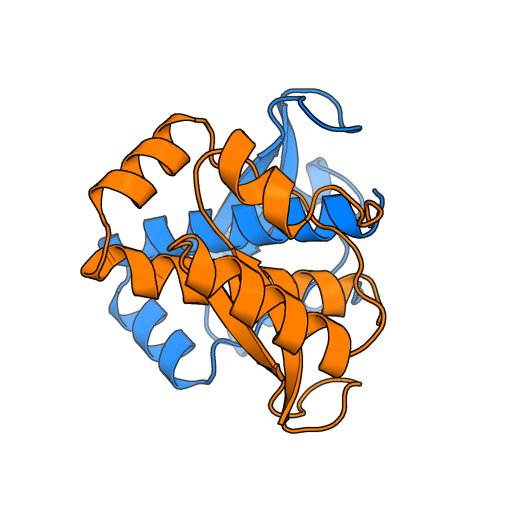S B C 1
ATOM 794 O O . LYS B 1 3 ? -10.875 -2.432 -1.315 1 94.31 3 LYS B O 1
ATOM 799 N N . GLY B 1 4 ? -12 -3.508 -2.986 1 94.44 4 GLY B N 1
ATOM 800 C CA . GLY B 1 4 ? -10.781 -3.766 -3.74 1 94.44 4 GLY B CA 1
ATOM 801 C C . GLY B 1 4 ? -10.078 -2.5 -4.191 1 94.44 4 GLY B C 1
ATOM 802 O O . GLY B 1 4 ? -8.859 -2.391 -4.09 1 94.44 4 GLY B O 1
ATOM 803 N N . LYS B 1 5 ? -10.836 -1.61 -4.641 1 93.06 5 LYS B N 1
ATOM 804 C CA . LYS B 1 5 ? -10.273 -0.348 -5.113 1 93.06 5 LYS B CA 1
ATOM 805 C C . LYS B 1 5 ? -9.711 0.468 -3.953 1 93.06 5 LYS B C 1
ATOM 807 O O . LYS B 1 5 ? -8.648 1.081 -4.078 1 93.06 5 LYS B O 1
ATOM 812 N N . ILE B 1 6 ? -10.422 0.509 -2.846 1 95 6 ILE B N 1
ATOM 813 C CA . ILE B 1 6 ? -9.93 1.206 -1.661 1 95 6 ILE B CA 1
ATOM 814 C C . ILE B 1 6 ? -8.594 0.611 -1.227 1 95 6 ILE B C 1
ATOM 816 O O . ILE B 1 6 ? -7.645 1.345 -0.934 1 95 6 ILE B O 1
ATOM 820 N N . ALA B 1 7 ? -8.57 -0.67 -1.219 1 96.56 7 ALA B N 1
ATOM 821 C CA . ALA B 1 7 ? -7.359 -1.373 -0.815 1 96.56 7 ALA B CA 1
ATOM 822 C C . ALA B 1 7 ? -6.203 -1.056 -1.761 1 96.56 7 ALA B C 1
ATOM 824 O O . ALA B 1 7 ? -5.082 -0.792 -1.315 1 96.56 7 ALA B O 1
ATOM 825 N N . ALA B 1 8 ? -6.469 -1.088 -3.018 1 96.25 8 ALA B N 1
ATOM 826 C CA . ALA B 1 8 ? -5.441 -0.801 -4.016 1 96.25 8 ALA B CA 1
ATOM 827 C C . ALA B 1 8 ? -4.926 0.628 -3.877 1 96.25 8 ALA B C 1
ATOM 829 O O . ALA B 1 8 ? -3.715 0.863 -3.908 1 96.25 8 ALA B O 1
ATOM 830 N N . GLN B 1 9 ? -5.836 1.558 -3.77 1 96.12 9 GLN B N 1
ATOM 831 C CA . GLN B 1 9 ? -5.441 2.961 -3.689 1 96.12 9 GLN B CA 1
ATOM 832 C C . GLN B 1 9 ? -4.699 3.25 -2.389 1 96.12 9 GLN B C 1
ATOM 834 O O . GLN B 1 9 ? -3.744 4.031 -2.375 1 96.12 9 GLN B O 1
ATOM 839 N N . CYS B 1 10 ? -5.137 2.658 -1.275 1 97.5 10 CYS B N 1
ATOM 840 C CA . CYS B 1 10 ? -4.41 2.824 -0.022 1 97.5 10 CYS B CA 1
ATOM 841 C C . CYS B 1 10 ? -3.01 2.23 -0.121 1 97.5 10 CYS B C 1
ATOM 843 O O . CYS B 1 10 ? -2.062 2.766 0.458 1 97.5 10 CYS B O 1
ATOM 845 N N . SER B 1 11 ? -2.871 1.096 -0.792 1 98.06 11 SER B N 1
ATOM 846 C CA . SER B 1 11 ? -1.562 0.495 -1.021 1 98.06 11 SER B CA 1
ATOM 847 C C . SER B 1 11 ? -0.667 1.416 -1.844 1 98.06 11 SER B C 1
ATOM 849 O O . SER B 1 11 ? 0.533 1.522 -1.58 1 98.06 11 SER B O 1
ATOM 851 N N . HIS B 1 12 ? -1.23 2.059 -2.867 1 97.25 12 HIS B N 1
ATOM 852 C CA . HIS B 1 12 ? -0.477 3.035 -3.645 1 97.25 12 HIS B CA 1
ATOM 853 C C . HIS B 1 12 ? 0.015 4.18 -2.764 1 97.25 12 HIS B C 1
ATOM 855 O O . HIS B 1 12 ? 1.179 4.578 -2.854 1 97.25 12 HIS B O 1
ATOM 861 N N . ALA B 1 13 ? -0.895 4.691 -1.963 1 97.81 13 ALA B N 1
ATOM 862 C CA . ALA B 1 13 ? -0.547 5.812 -1.093 1 97.81 13 ALA B CA 1
ATOM 863 C C . ALA B 1 13 ? 0.54 5.418 -0.097 1 97.81 13 ALA B C 1
ATOM 865 O O . ALA B 1 13 ? 1.468 6.188 0.157 1 97.81 13 ALA B O 1
ATOM 866 N N . THR B 1 14 ? 0.386 4.266 0.469 1 98 14 THR B N 1
ATOM 867 C CA . THR B 1 14 ? 1.367 3.74 1.413 1 98 14 THR B CA 1
ATOM 868 C C . THR B 1 14 ? 2.746 3.65 0.766 1 98 14 THR B C 1
ATOM 870 O O . THR B 1 14 ? 3.732 4.129 1.326 1 98 14 THR B O 1
ATOM 873 N N . LE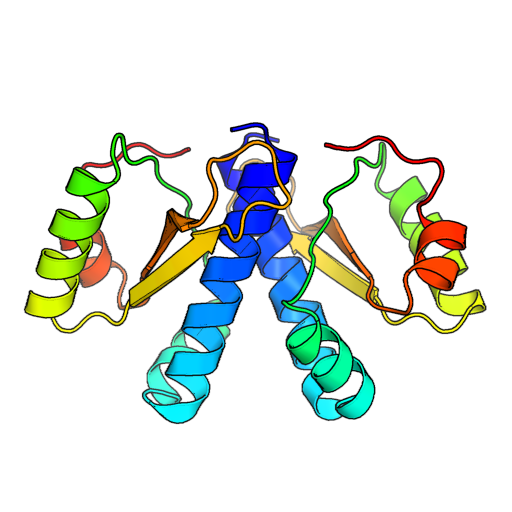U B 1 15 ? 2.814 3.057 -0.418 1 97.25 15 LEU B N 1
ATOM 874 C CA . LEU B 1 15 ? 4.086 2.91 -1.117 1 97.25 15 LEU B CA 1
ATOM 875 C C . LEU B 1 15 ? 4.652 4.273 -1.504 1 97.25 15 LEU B C 1
ATOM 877 O O . LEU B 1 15 ? 5.867 4.484 -1.445 1 97.25 15 LEU B O 1
ATOM 881 N N . GLY B 1 16 ? 3.783 5.098 -1.947 1 97.06 16 GLY B N 1
ATOM 882 C CA . GLY B 1 16 ? 4.223 6.434 -2.32 1 97.06 16 GLY B CA 1
ATOM 883 C C . GLY B 1 16 ? 4.91 7.172 -1.187 1 97.06 16 GLY B C 1
ATOM 884 O O . GLY B 1 16 ? 6 7.719 -1.366 1 97.06 16 GLY B O 1
ATOM 885 N N . LEU B 1 17 ? 4.262 7.199 -0.065 1 98.12 17 LEU B N 1
ATOM 886 C CA . LEU B 1 17 ? 4.852 7.887 1.079 1 98.12 17 LEU B CA 1
ATOM 887 C C . LEU B 1 17 ? 6.113 7.172 1.55 1 98.12 17 LEU B C 1
ATOM 889 O O . LEU B 1 17 ? 7.102 7.816 1.9 1 98.12 17 LEU B O 1
ATOM 893 N N . TYR B 1 18 ? 6.094 5.887 1.563 1 97.88 18 TYR B N 1
ATOM 894 C CA . TYR B 1 18 ? 7.246 5.094 1.965 1 97.88 18 TYR B CA 1
ATOM 895 C C . TYR B 1 18 ? 8.477 5.453 1.133 1 97.88 18 TYR B C 1
ATOM 897 O O . TYR B 1 18 ? 9.547 5.719 1.68 1 97.88 18 TYR B O 1
ATOM 905 N N . LYS B 1 19 ? 8.312 5.41 -0.134 1 96.44 19 LYS B N 1
ATOM 906 C CA . LYS B 1 19 ? 9.422 5.707 -1.034 1 96.44 19 LYS B CA 1
ATOM 907 C C . LYS B 1 19 ? 9.938 7.129 -0.826 1 96.44 19 LYS B C 1
ATOM 909 O O . LYS B 1 19 ? 11.141 7.367 -0.852 1 96.44 19 LYS B O 1
ATOM 914 N N . LYS B 1 20 ? 9.016 8.047 -0.708 1 96.94 20 LYS B N 1
ATOM 915 C CA . LYS B 1 20 ? 9.375 9.438 -0.447 1 96.94 20 LYS B CA 1
ATOM 916 C C . LYS B 1 20 ? 10.219 9.555 0.82 1 96.94 20 LYS B C 1
ATOM 918 O O . LYS B 1 20 ? 11.211 10.289 0.845 1 96.94 20 LYS B O 1
ATOM 923 N N . LEU B 1 21 ? 9.883 8.797 1.837 1 97.38 21 LEU B N 1
ATOM 924 C CA . LEU B 1 21 ? 10.5 8.945 3.148 1 97.38 21 LEU B CA 1
ATOM 925 C C . LEU B 1 21 ? 11.82 8.18 3.213 1 97.38 21 LEU B C 1
ATOM 927 O O . LEU B 1 21 ? 12.68 8.484 4.039 1 97.38 21 LEU B O 1
ATOM 931 N N . LEU B 1 22 ? 11.961 7.117 2.385 1 95.38 22 LEU B N 1
ATOM 932 C CA . LEU B 1 22 ? 13.227 6.398 2.32 1 95.38 22 LEU B CA 1
ATOM 933 C C . LEU B 1 22 ? 14.391 7.363 2.111 1 95.38 22 LEU B C 1
ATOM 935 O O . LEU B 1 22 ? 15.477 7.168 2.672 1 95.38 22 LEU B O 1
ATOM 939 N N . ARG B 1 23 ? 14.07 8.367 1.348 1 93.44 23 ARG B N 1
ATOM 940 C CA . ARG B 1 23 ? 15.117 9.32 0.993 1 93.44 23 ARG B CA 1
ATOM 941 C C . ARG B 1 23 ? 15.102 10.531 1.921 1 93.44 23 ARG B C 1
ATOM 943 O O . ARG B 1 23 ? 16.156 10.992 2.373 1 93.44 23 ARG B O 1
ATOM 950 N N . ARG B 1 24 ? 14 10.93 2.348 1 95.31 24 ARG B N 1
ATOM 951 C CA . ARG B 1 24 ? 13.859 12.234 2.973 1 95.31 24 ARG B CA 1
ATOM 952 C C . ARG B 1 24 ? 13.883 12.125 4.492 1 95.31 24 ARG B C 1
ATOM 954 O O . ARG B 1 24 ? 14.297 13.055 5.184 1 95.31 24 ARG B O 1
ATOM 961 N N . ALA B 1 25 ? 13.383 11.086 5.012 1 96.19 25 ALA B N 1
ATOM 962 C CA . ALA B 1 25 ? 13.242 10.953 6.457 1 96.19 25 ALA B CA 1
ATOM 963 C C . ALA B 1 25 ? 13.383 9.492 6.887 1 96.19 25 ALA B C 1
ATOM 965 O O . ALA B 1 25 ? 12.484 8.938 7.527 1 96.19 25 ALA B O 1
ATOM 966 N N . PRO B 1 26 ? 14.562 8.914 6.656 1 95.69 26 PRO B N 1
ATOM 967 C CA . PRO B 1 26 ? 14.75 7.484 6.934 1 95.69 26 PRO B CA 1
ATOM 968 C C . PRO B 1 26 ? 14.648 7.156 8.422 1 95.69 26 PRO B C 1
ATOM 970 O O . PRO B 1 26 ? 14.211 6.062 8.789 1 95.69 26 PRO B O 1
ATOM 973 N N . LYS B 1 27 ? 15 8.055 9.273 1 95.81 27 LYS B N 1
ATOM 974 C CA . LYS B 1 27 ? 14.922 7.805 10.711 1 95.81 27 LYS B CA 1
ATOM 975 C C . LYS B 1 27 ? 13.469 7.676 11.164 1 95.81 27 LYS B C 1
ATOM 977 O O . LYS B 1 27 ? 13.141 6.801 11.961 1 95.81 27 LYS B O 1
ATOM 982 N N . ALA B 1 28 ? 12.625 8.57 10.648 1 94.94 28 ALA B N 1
ATOM 983 C CA . ALA B 1 28 ? 11.203 8.5 10.961 1 94.94 28 ALA B CA 1
ATOM 984 C C . ALA B 1 28 ? 10.586 7.199 10.445 1 94.94 28 ALA B C 1
ATOM 986 O O . ALA B 1 28 ? 9.781 6.57 11.141 1 94.94 28 ALA B O 1
ATOM 987 N N . LEU B 1 29 ? 10.969 6.883 9.289 1 95.81 29 LEU B N 1
ATOM 988 C CA . LEU B 1 29 ? 10.484 5.648 8.68 1 95.81 29 LEU B CA 1
ATOM 989 C C . LEU B 1 29 ? 10.906 4.438 9.5 1 95.81 29 LEU B 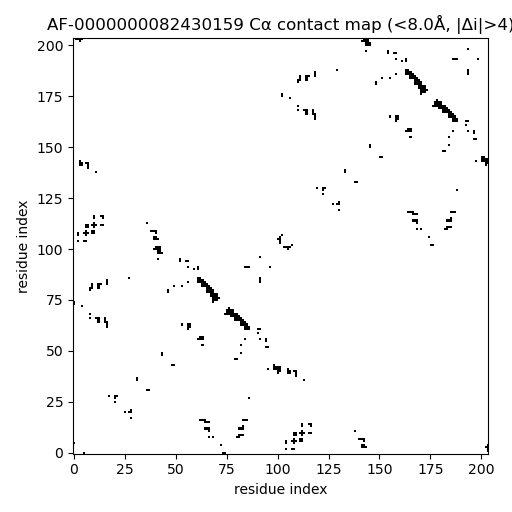C 1
ATOM 991 O O . LEU B 1 29 ? 10.102 3.531 9.734 1 95.81 29 LEU B O 1
ATOM 995 N N . ASN B 1 30 ? 12.125 4.426 9.914 1 95.94 30 ASN B N 1
ATOM 996 C CA . ASN B 1 30 ? 12.648 3.334 10.727 1 95.94 30 ASN B CA 1
ATOM 997 C C . ASN B 1 30 ? 11.906 3.209 12.055 1 95.94 30 ASN B C 1
ATOM 999 O O . ASN B 1 30 ? 11.633 2.1 12.516 1 95.94 30 ASN B O 1
ATOM 1003 N N . ARG B 1 31 ? 11.648 4.289 12.664 1 95.38 31 ARG B N 1
ATOM 1004 C CA . ARG B 1 31 ? 10.898 4.277 13.914 1 95.38 31 ARG B CA 1
ATOM 1005 C C . ARG B 1 31 ? 9.508 3.682 13.719 1 95.38 31 ARG B C 1
ATOM 1007 O O . ARG B 1 31 ? 9.047 2.887 14.539 1 95.38 31 ARG B O 1
ATOM 1014 N N . TRP B 1 32 ? 8.875 4.109 12.703 1 96.12 32 TRP B N 1
ATOM 1015 C CA . TRP B 1 32 ? 7.559 3.584 12.359 1 96.12 32 TRP B CA 1
ATOM 1016 C C . TRP B 1 32 ? 7.613 2.08 12.117 1 96.12 32 TRP B C 1
ATOM 1018 O O . TRP B 1 32 ? 6.746 1.337 12.586 1 96.12 32 TRP B O 1
ATOM 1028 N N . GLU B 1 33 ? 8.609 1.655 11.391 1 94.69 33 GLU B N 1
ATOM 1029 C CA . GLU B 1 33 ? 8.766 0.237 11.086 1 94.69 33 GLU B CA 1
ATOM 1030 C C . GLU B 1 33 ? 9.016 -0.581 12.344 1 94.69 33 GLU B C 1
ATOM 1032 O O . GLU B 1 33 ? 8.523 -1.702 12.477 1 94.69 33 GLU B O 1
ATOM 1037 N N . MET B 1 34 ? 9.68 0.038 13.266 1 93.94 34 MET B N 1
ATOM 1038 C CA . MET B 1 34 ? 10.023 -0.64 14.508 1 93.94 34 MET B CA 1
ATOM 1039 C C . MET B 1 34 ? 8.797 -0.775 15.414 1 93.94 34 MET B C 1
ATOM 1041 O O . MET B 1 34 ? 8.789 -1.597 16.328 1 93.94 34 MET B O 1
ATOM 1045 N N . CYS B 1 35 ? 7.809 0.007 15.188 1 90.94 35 CYS B N 1
ATOM 1046 C CA . CYS B 1 35 ? 6.578 -0.029 15.969 1 90.94 35 CYS B CA 1
ATOM 1047 C C . CYS B 1 35 ? 5.512 -0.864 15.273 1 90.94 35 CYS B C 1
ATOM 1049 O O . CYS B 1 35 ? 4.324 -0.548 15.344 1 90.94 35 CYS B O 1
ATOM 1051 N N . ALA B 1 36 ? 5.859 -1.851 14.422 1 88.94 36 ALA B N 1
ATOM 1052 C CA . ALA B 1 36 ? 4.988 -2.809 13.742 1 88.94 36 ALA B CA 1
ATOM 1053 C C . ALA B 1 36 ? 4.223 -2.141 12.609 1 88.94 36 ALA B C 1
ATOM 1055 O O . ALA B 1 36 ? 3.18 -2.641 12.172 1 88.94 36 ALA B O 1
ATOM 1056 N N . GLN B 1 37 ? 4.578 -0.888 12.227 1 93.38 37 GLN B N 1
ATOM 1057 C CA . GLN B 1 37 ? 4.07 -0.189 11.055 1 93.38 37 GLN B CA 1
ATOM 1058 C C . GLN B 1 37 ? 2.562 0.018 11.141 1 93.38 37 GLN B C 1
ATOM 1060 O O . GLN B 1 37 ? 1.825 -0.346 10.227 1 93.38 37 GLN B O 1
ATOM 1065 N N . PRO B 1 38 ? 2.088 0.547 12.242 1 93.62 38 PRO B N 1
ATOM 1066 C CA . PRO B 1 38 ? 0.636 0.704 12.359 1 93.62 38 PRO B CA 1
ATOM 1067 C C . PRO B 1 38 ? 0.034 1.508 11.211 1 93.62 38 PRO B C 1
ATOM 1069 O O . PRO B 1 38 ? 0.614 2.508 10.781 1 93.62 38 PRO B O 1
ATOM 1072 N N . LYS B 1 39 ? -1.038 1.024 10.664 1 95.19 39 LYS B N 1
ATOM 1073 C CA . LYS B 1 39 ? -1.779 1.719 9.609 1 95.19 39 LYS B CA 1
ATOM 1074 C C . LYS B 1 39 ? -3.256 1.847 9.977 1 95.19 39 LYS B C 1
ATOM 1076 O O . LYS B 1 39 ? -3.92 0.847 10.258 1 95.19 39 LYS B O 1
ATOM 1081 N N . VAL B 1 40 ? -3.783 3.021 9.953 1 95.5 40 VAL B N 1
ATOM 1082 C CA . VAL B 1 40 ? -5.176 3.332 10.242 1 95.5 40 VAL B CA 1
ATOM 1083 C C . VAL B 1 40 ? -5.812 4.043 9.055 1 95.5 40 VAL B C 1
ATOM 1085 O O . VAL B 1 40 ? -5.23 4.98 8.5 1 95.5 40 VAL B O 1
ATOM 1088 N N . VAL B 1 41 ? -6.973 3.562 8.664 1 97.19 41 VAL B N 1
ATOM 1089 C CA . VAL B 1 41 ? -7.637 4.141 7.5 1 97.19 41 VAL B CA 1
ATOM 1090 C C . VAL B 1 41 ? -8.875 4.91 7.945 1 97.19 41 VAL B C 1
ATOM 1092 O O . VAL B 1 41 ? -9.766 4.355 8.602 1 97.19 41 VAL B O 1
ATOM 1095 N N . VAL B 1 42 ? -8.922 6.16 7.613 1 97.62 42 VAL B N 1
ATOM 1096 C CA . VAL B 1 42 ? -10.047 7.016 7.984 1 97.62 42 VAL B CA 1
ATOM 1097 C C . VAL B 1 42 ? -10.703 7.57 6.727 1 97.62 42 VAL B C 1
ATOM 1099 O O . VAL B 1 42 ? -10.117 7.539 5.641 1 97.62 42 VAL B O 1
ATOM 1102 N N . LYS B 1 43 ? -11.906 8.062 6.828 1 96.44 43 LYS B N 1
ATOM 1103 C CA . LYS B 1 43 ? -12.727 8.5 5.703 1 96.44 43 LYS B CA 1
ATOM 1104 C C . LYS B 1 43 ? -12.672 10.023 5.543 1 96.44 43 LYS B C 1
ATOM 1106 O O . LYS B 1 43 ? -12.664 10.75 6.535 1 96.44 43 LYS B O 1
ATOM 1111 N N . ILE B 1 44 ? -12.516 10.422 4.367 1 94.5 44 ILE B N 1
ATOM 1112 C CA . ILE B 1 44 ? -12.672 11.828 4.008 1 94.5 44 ILE B CA 1
ATOM 1113 C C . ILE B 1 44 ? -13.781 11.977 2.971 1 94.5 44 ILE B C 1
ATOM 1115 O O . ILE B 1 44 ? -14.016 11.078 2.166 1 94.5 44 ILE B O 1
ATOM 1119 N N . GLU B 1 45 ? -14.422 13.125 2.932 1 91 45 GLU B N 1
ATOM 1120 C CA . GLU B 1 45 ? -15.672 13.25 2.178 1 91 45 GLU B CA 1
ATOM 1121 C C . GLU B 1 45 ? -15.414 13.805 0.78 1 91 45 GLU B C 1
ATOM 1123 O O . GLU B 1 45 ? -16.188 13.555 -0.145 1 91 45 GLU B O 1
ATOM 1128 N N . SER B 1 46 ? -14.422 14.617 0.616 1 92.94 46 SER B N 1
ATOM 1129 C CA . SER B 1 46 ? -14.203 15.242 -0.684 1 92.94 46 SER B CA 1
ATOM 1130 C C . SER B 1 46 ? -12.719 15.469 -0.941 1 92.94 46 SER B C 1
ATOM 1132 O O . SER B 1 46 ? -11.906 15.422 -0.013 1 92.94 46 SER B O 1
ATOM 1134 N N . GLU B 1 47 ? -12.422 15.648 -2.223 1 92.88 47 GLU B N 1
ATOM 1135 C CA . GLU B 1 47 ? -11.062 16 -2.607 1 92.88 47 GLU B CA 1
ATOM 1136 C C . GLU B 1 47 ? -10.641 17.312 -1.955 1 92.88 47 GLU B C 1
ATOM 1138 O O . GLU B 1 47 ? -9.484 17.469 -1.551 1 92.88 47 GLU B O 1
ATOM 1143 N N . GLU B 1 48 ? -11.523 18.266 -1.889 1 94.56 48 GLU B N 1
ATOM 1144 C CA . GLU B 1 48 ? -11.25 19.547 -1.245 1 94.56 48 GLU B CA 1
ATOM 1145 C C . GLU B 1 48 ? -10.867 19.359 0.219 1 94.56 48 GLU B C 1
ATOM 1147 O O . GLU B 1 48 ? -9.922 19.984 0.703 1 94.56 48 GLU B O 1
ATOM 1152 N N . ASP B 1 49 ? -11.586 18.484 0.927 1 95.44 49 ASP B N 1
ATOM 1153 C CA . ASP B 1 49 ? -11.258 18.172 2.314 1 95.44 49 ASP B CA 1
ATOM 1154 C C . ASP B 1 49 ? -9.852 17.578 2.43 1 95.44 49 ASP B C 1
ATOM 1156 O O . ASP B 1 49 ? -9.125 17.875 3.379 1 95.44 49 ASP B O 1
ATOM 1160 N N . MET B 1 50 ? -9.531 16.781 1.495 1 96.56 50 MET B N 1
ATOM 1161 C CA . MET B 1 50 ? -8.219 16.141 1.49 1 96.56 50 MET B CA 1
ATOM 1162 C C . MET B 1 50 ? -7.113 17.188 1.363 1 96.56 50 MET B C 1
ATOM 1164 O O . MET B 1 50 ? -6.109 17.109 2.072 1 96.56 50 MET B O 1
ATOM 1168 N N . LEU B 1 51 ? -7.312 18.125 0.481 1 96.44 51 LEU B N 1
ATOM 1169 C CA . LEU B 1 51 ? -6.312 19.172 0.264 1 96.44 51 LEU B CA 1
ATOM 1170 C C . LEU B 1 51 ? -6.188 20.062 1.491 1 96.44 51 LEU B C 1
ATOM 1172 O O . LEU B 1 51 ? -5.086 20.5 1.836 1 96.44 51 LEU B O 1
ATOM 1176 N N . MET B 1 52 ? -7.27 20.312 2.109 1 96.88 52 MET B N 1
ATOM 1177 C CA . MET B 1 52 ? -7.234 21.078 3.354 1 96.88 52 MET B CA 1
ATOM 1178 C C . MET B 1 52 ? -6.449 20.328 4.43 1 96.88 52 MET B C 1
ATOM 1180 O O . MET B 1 52 ? -5.664 20.938 5.16 1 96.88 52 MET B O 1
ATOM 1184 N N . LEU B 1 53 ? -6.711 19.062 4.508 1 97.62 53 LEU B N 1
ATOM 1185 C CA . LEU B 1 53 ? -5.992 18.234 5.469 1 97.62 53 LEU B CA 1
ATOM 1186 C C . LEU B 1 53 ? -4.5 18.203 5.156 1 97.62 53 LEU B C 1
ATOM 1188 O O . LEU B 1 53 ? -3.67 18.188 6.07 1 97.62 53 LEU B O 1
ATOM 1192 N N . GLN B 1 54 ? -4.219 18.125 3.877 1 98.12 54 GLN B N 1
ATOM 1193 C CA . GLN B 1 54 ? -2.818 18.125 3.475 1 98.12 54 GLN B CA 1
ATOM 1194 C C . GLN B 1 54 ? -2.123 19.406 3.934 1 98.12 54 GLN B C 1
ATOM 1196 O O . GLN B 1 54 ? -0.978 19.375 4.387 1 98.12 54 GLN B O 1
ATOM 1201 N N . GLU B 1 55 ? -2.764 20.531 3.762 1 98.25 55 GLU B N 1
ATOM 1202 C CA . GLU B 1 55 ? -2.207 21.797 4.211 1 98.25 55 GLU B CA 1
ATOM 1203 C C . GLU B 1 55 ? -2.004 21.812 5.723 1 98.25 55 GLU B C 1
ATOM 1205 O O . GLU B 1 55 ? -0.996 22.312 6.219 1 98.25 55 GLU B O 1
ATOM 1210 N N . LYS B 1 56 ? -2.943 21.297 6.398 1 98.12 56 LYS B N 1
ATOM 1211 C CA . LYS B 1 56 ? -2.811 21.188 7.848 1 98.12 56 LYS B CA 1
ATOM 1212 C C . LYS B 1 56 ? -1.607 20.328 8.227 1 98.12 56 LYS B C 1
ATOM 1214 O O . LYS B 1 56 ? -0.85 20.672 9.133 1 98.12 56 LYS B O 1
ATOM 1219 N N . ALA B 1 57 ? -1.424 19.219 7.555 1 98.5 57 ALA B N 1
ATOM 1220 C CA . ALA B 1 57 ? -0.29 18.328 7.801 1 98.5 57 ALA B CA 1
ATOM 1221 C C . ALA B 1 57 ? 1.033 19.047 7.551 1 98.5 57 ALA B C 1
ATOM 1223 O O . ALA B 1 57 ? 1.975 18.922 8.336 1 98.5 57 ALA B O 1
ATOM 1224 N N . LYS B 1 58 ? 1.032 19.797 6.473 1 97.38 58 LYS B N 1
ATOM 1225 C CA . LYS B 1 58 ? 2.225 20.562 6.129 1 97.38 58 LYS B CA 1
ATOM 1226 C C . LYS B 1 58 ? 2.564 21.562 7.227 1 97.38 58 LYS B C 1
ATOM 1228 O O . LYS B 1 58 ? 3.738 21.781 7.547 1 97.38 58 LYS B O 1
ATOM 1233 N N . SER B 1 59 ? 1.608 22.156 7.754 1 97.88 59 SER B N 1
ATOM 1234 C CA . SER B 1 59 ? 1.803 23.188 8.766 1 97.88 59 SER B CA 1
ATOM 1235 C C . SER B 1 59 ? 2.428 22.625 10.031 1 97.88 59 SER B C 1
ATOM 1237 O O . SER B 1 59 ? 3.076 23.344 10.789 1 97.88 59 SER B O 1
ATOM 1239 N N . VAL B 1 60 ? 2.271 21.391 10.289 1 97.5 60 VAL B N 1
ATOM 1240 C CA . VAL B 1 60 ? 2.854 20.766 11.469 1 97.5 60 VAL B CA 1
ATOM 1241 C C . VAL B 1 60 ? 3.988 19.828 11.055 1 97.5 60 VAL B C 1
ATOM 1243 O O . VAL B 1 60 ? 4.371 18.938 11.812 1 97.5 60 VAL B O 1
ATOM 1246 N N . LYS B 1 61 ? 4.418 19.859 9.805 1 96.69 61 LYS B N 1
ATOM 1247 C CA . LYS B 1 61 ? 5.617 19.234 9.242 1 96.69 61 LYS B CA 1
ATOM 1248 C C . LYS B 1 61 ? 5.457 17.719 9.156 1 96.69 61 LYS B C 1
ATOM 1250 O O . LYS B 1 61 ? 6.398 16.969 9.438 1 96.69 61 LYS B O 1
ATOM 1255 N N . LEU B 1 62 ? 4.297 17.344 8.891 1 97.75 62 LEU B N 1
ATOM 1256 C CA . LEU B 1 62 ? 4.051 15.93 8.625 1 97.75 62 LEU B CA 1
ATOM 1257 C C . LEU B 1 62 ? 4.152 15.625 7.137 1 97.75 62 LEU B C 1
ATOM 1259 O O . LEU B 1 62 ? 3.504 16.281 6.32 1 97.75 62 LEU B O 1
ATOM 1263 N N . PRO B 1 63 ? 4.945 14.711 6.77 1 97.81 63 PRO B N 1
ATOM 1264 C CA . PRO B 1 63 ? 4.988 14.328 5.359 1 97.81 63 PRO B CA 1
ATOM 1265 C C . PRO B 1 63 ? 3.707 13.641 4.895 1 97.81 63 PRO B C 1
ATOM 1267 O O . PRO B 1 63 ? 3.104 12.875 5.652 1 97.81 63 PRO B O 1
ATOM 1270 N N . THR B 1 64 ? 3.309 13.93 3.68 1 98.12 64 THR B N 1
ATOM 1271 C CA . THR B 1 64 ? 2.123 13.32 3.08 1 98.12 64 THR B CA 1
ATOM 1272 C C . THR B 1 64 ? 2.412 12.867 1.651 1 98.12 64 THR B C 1
ATOM 1274 O O . THR B 1 64 ? 3.438 13.234 1.074 1 98.12 64 THR B O 1
ATOM 1277 N N . HIS B 1 65 ? 1.6 12.062 1.17 1 97.88 65 HIS B N 1
ATOM 1278 C CA . HIS B 1 65 ? 1.57 11.633 -0.223 1 97.88 65 HIS B CA 1
ATOM 1279 C C . HIS B 1 65 ? 0.14 11.406 -0.699 1 97.88 65 HIS B C 1
ATOM 1281 O O . HIS B 1 65 ? -0.643 10.734 -0.022 1 97.88 65 HIS B O 1
ATOM 1287 N N . ILE B 1 66 ? -0.212 11.953 -1.81 1 96.81 66 ILE B N 1
ATOM 1288 C CA . ILE B 1 66 ? -1.539 11.773 -2.389 1 96.81 66 ILE B CA 1
ATOM 1289 C C . ILE B 1 66 ? -1.441 10.922 -3.652 1 96.81 66 ILE B C 1
ATOM 1291 O O . ILE B 1 66 ? -0.6 11.18 -4.516 1 96.81 66 ILE B O 1
ATOM 1295 N N . THR B 1 67 ? -2.264 9.922 -3.658 1 93.88 67 THR B N 1
ATOM 1296 C CA . THR B 1 67 ? -2.342 9.055 -4.832 1 93.88 67 THR B CA 1
ATOM 1297 C C . THR B 1 67 ? -3.32 9.625 -5.855 1 93.88 67 THR B C 1
ATOM 1299 O O . THR B 1 67 ? -4.426 10.039 -5.5 1 93.88 67 THR B O 1
ATOM 1302 N N . ILE B 1 68 ? -2.857 9.578 -7.086 1 88.62 68 ILE B N 1
ATOM 1303 C CA . ILE B 1 68 ? -3.695 9.977 -8.211 1 88.62 68 ILE B 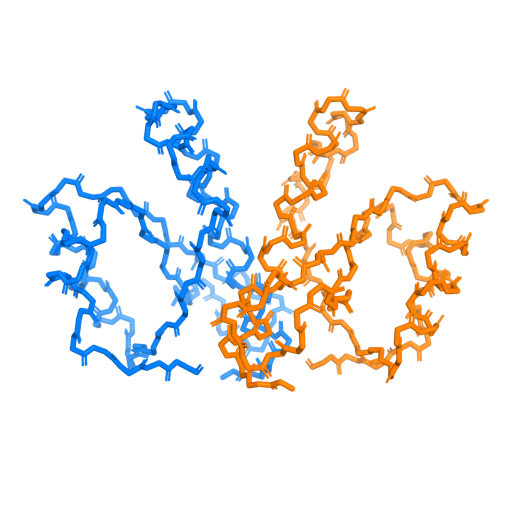CA 1
ATOM 1304 C C . ILE B 1 68 ? -4.062 8.75 -9.039 1 88.62 68 ILE B C 1
ATOM 1306 O O . ILE B 1 68 ? -3.184 8 -9.477 1 88.62 68 ILE B O 1
ATOM 1310 N N . ASP B 1 69 ? -5.371 8.539 -9.078 1 80.81 69 ASP B N 1
ATOM 1311 C CA . ASP B 1 69 ? -5.832 7.414 -9.891 1 80.81 69 ASP B CA 1
ATOM 1312 C C . ASP B 1 69 ? -5.773 7.75 -11.383 1 80.81 69 ASP B C 1
ATOM 1314 O O . ASP B 1 69 ? -6.453 8.672 -11.836 1 80.81 69 ASP B O 1
ATOM 1318 N N . ALA B 1 70 ? -4.988 7.086 -12.211 1 74 70 ALA B N 1
ATOM 1319 C CA . ALA B 1 70 ? -4.812 7.363 -13.633 1 74 70 ALA B CA 1
ATOM 1320 C C . ALA B 1 70 ? -5.977 6.805 -14.445 1 74 70 ALA B C 1
ATOM 1322 O O . ALA B 1 70 ? -6.074 7.055 -15.648 1 74 70 ALA B O 1
ATOM 1323 N N . GLY B 1 71 ? -6.969 6.301 -13.898 1 63.53 71 GLY B N 1
ATOM 1324 C CA . GLY B 1 71 ? -8.164 6.02 -14.672 1 63.53 71 GLY B CA 1
ATOM 1325 C C . GLY B 1 71 ? -8.289 4.562 -15.07 1 63.53 71 GLY B C 1
ATOM 1326 O O . GLY B 1 71 ? -9.008 4.23 -16.016 1 63.53 71 GLY B O 1
ATOM 1327 N N . ARG B 1 72 ? -7.59 3.652 -14.547 1 59.94 72 ARG B N 1
ATOM 1328 C CA . ARG B 1 72 ? -7.812 2.289 -15.023 1 59.94 72 ARG B CA 1
ATOM 1329 C C . ARG B 1 72 ? -8.922 1.606 -14.227 1 59.94 72 ARG B C 1
ATOM 1331 O O . ARG B 1 72 ? -9.367 0.516 -14.586 1 59.94 72 ARG B O 1
ATOM 1338 N N . THR B 1 73 ? -9.336 2.385 -13.344 1 58.03 73 THR B N 1
ATOM 1339 C CA . THR B 1 73 ? -10.375 1.831 -12.477 1 58.03 73 THR B CA 1
ATOM 1340 C C . THR B 1 73 ? -11.633 2.693 -12.531 1 58.03 73 THR B C 1
ATOM 1342 O O . THR B 1 73 ? -11.734 3.605 -13.352 1 58.03 73 THR B O 1
ATOM 1345 N N . GLN B 1 74 ? -12.625 2.303 -11.789 1 59.53 74 GLN B N 1
ATOM 1346 C CA . GLN B 1 74 ? -13.977 2.842 -11.742 1 59.53 74 GLN B CA 1
ATOM 1347 C C . GLN B 1 74 ? -13.969 4.332 -11.422 1 59.53 74 GLN B C 1
ATOM 1349 O O . GLN B 1 74 ? -14.984 5.012 -11.57 1 59.53 74 GLN B O 1
ATOM 1354 N N . ILE B 1 75 ? -12.828 4.887 -11.062 1 64.31 75 ILE B N 1
ATOM 1355 C CA . ILE B 1 75 ? -12.758 6.289 -10.664 1 64.31 75 ILE B CA 1
ATOM 1356 C C . ILE B 1 75 ? -12.312 7.137 -11.852 1 64.31 75 ILE B C 1
ATOM 1358 O O . ILE B 1 75 ? -11.609 6.652 -12.742 1 64.31 75 ILE B O 1
ATOM 1362 N N . ALA B 1 76 ? -12.75 8.461 -11.797 1 69.56 76 ALA B N 1
ATOM 1363 C CA . ALA B 1 76 ? -12.375 9.383 -12.859 1 69.56 76 ALA B CA 1
ATOM 1364 C C . ALA B 1 76 ? -10.859 9.492 -12.984 1 69.56 76 ALA B C 1
ATOM 1366 O O . ALA B 1 76 ? -10.141 9.523 -11.977 1 69.56 76 ALA B O 1
ATOM 1367 N N . PRO B 1 77 ? -10.492 9.547 -14.141 1 72.12 77 PRO B N 1
ATOM 1368 C CA . PRO B 1 77 ? -9.055 9.68 -14.375 1 72.12 77 PRO B CA 1
ATOM 1369 C C . PRO B 1 77 ? -8.453 10.898 -13.688 1 72.12 77 PRO B C 1
ATOM 1371 O O . PRO B 1 77 ? -9.094 11.953 -13.609 1 72.12 77 PRO B O 1
ATOM 1374 N N . ASN B 1 78 ? -7.34 10.758 -13.078 1 77.5 78 ASN B N 1
ATOM 1375 C CA . ASN B 1 78 ? -6.539 11.812 -12.477 1 77.5 78 ASN B CA 1
ATOM 1376 C C . ASN B 1 78 ? -7.141 12.297 -11.156 1 77.5 78 ASN B C 1
ATOM 1378 O O . ASN B 1 78 ? -6.914 13.43 -10.742 1 77.5 78 ASN B O 1
ATOM 1382 N N . SER B 1 79 ? -7.992 11.5 -10.617 1 85.75 79 SER B N 1
ATOM 1383 C CA . SER B 1 79 ? -8.602 11.836 -9.336 1 85.75 79 SER B CA 1
ATOM 1384 C C . SER B 1 79 ? -7.668 11.508 -8.18 1 85.75 79 SER B C 1
ATOM 1386 O O . SER B 1 79 ? -6.973 10.492 -8.203 1 85.75 79 SER B O 1
ATOM 1388 N N . ARG B 1 80 ? -7.594 12.516 -7.238 1 91.88 80 ARG B N 1
ATOM 1389 C CA . ARG B 1 80 ? -6.922 12.258 -5.969 1 91.88 80 ARG B CA 1
ATOM 1390 C C . ARG B 1 80 ? -7.781 11.391 -5.059 1 91.88 80 ARG B C 1
ATOM 1392 O O . ARG B 1 80 ? -8.852 11.812 -4.621 1 91.88 80 ARG B O 1
ATOM 1399 N N . THR B 1 81 ? -7.324 10.266 -4.727 1 93.44 81 THR B N 1
ATOM 1400 C CA . THR B 1 81 ? -8.219 9.289 -4.125 1 93.44 81 THR B CA 1
ATOM 1401 C C . THR B 1 81 ? -7.848 9.039 -2.666 1 93.44 81 THR B C 1
ATOM 1403 O O . THR B 1 81 ? -8.719 8.859 -1.816 1 93.44 81 THR B O 1
ATOM 1406 N N . VAL B 1 82 ? -6.547 8.969 -2.354 1 96.94 82 VAL B N 1
ATOM 1407 C CA . VAL B 1 82 ? -6.102 8.664 -1 1 96.94 82 VAL B CA 1
ATOM 1408 C C . VAL B 1 82 ? -4.895 9.523 -0.64 1 96.94 82 VAL B C 1
ATOM 1410 O O . VAL B 1 82 ? -4.027 9.766 -1.48 1 96.94 82 VAL B O 1
ATOM 1413 N N . MET B 1 83 ? -4.82 9.977 0.57 1 98.06 83 MET B N 1
ATOM 1414 C CA . MET B 1 83 ? -3.641 10.641 1.119 1 98.06 83 MET B CA 1
ATOM 1415 C C . MET B 1 83 ? -3.057 9.836 2.277 1 98.06 83 MET B C 1
ATOM 1417 O O . MET B 1 83 ? -3.791 9.383 3.152 1 98.06 83 MET B O 1
ATOM 1421 N N . ALA B 1 84 ? -1.787 9.633 2.227 1 98.56 84 ALA B N 1
ATOM 1422 C CA . ALA B 1 84 ? -1.064 9.023 3.342 1 98.56 84 ALA B CA 1
ATOM 1423 C C . ALA B 1 84 ? -0.338 10.078 4.168 1 98.56 84 ALA B C 1
ATOM 1425 O O . ALA B 1 84 ? 0.145 11.078 3.625 1 98.56 84 ALA B O 1
ATOM 1426 N N . ILE B 1 85 ? -0.287 9.891 5.422 1 98.5 85 ILE B N 1
ATOM 1427 C CA . ILE B 1 85 ? 0.398 10.75 6.371 1 98.5 85 ILE B CA 1
ATOM 1428 C C . ILE B 1 85 ? 1.181 9.906 7.371 1 98.5 85 ILE B C 1
ATOM 1430 O O . ILE B 1 85 ? 0.709 8.852 7.805 1 98.5 85 ILE B O 1
ATOM 1434 N N . LEU B 1 86 ? 2.352 10.297 7.68 1 98.06 86 LEU B N 1
ATOM 1435 C CA . LEU B 1 86 ? 3.146 9.586 8.68 1 98.06 86 LEU B CA 1
ATOM 1436 C C . LEU B 1 86 ? 3.715 10.555 9.711 1 98.06 86 LEU B C 1
ATOM 1438 O O . LEU B 1 86 ? 4.176 11.641 9.359 1 98.06 86 LEU B O 1
ATOM 1442 N N . GLY B 1 87 ? 3.715 10.156 10.914 1 97 87 GLY B N 1
ATOM 1443 C CA . GLY B 1 87 ? 4.312 10.914 12 1 97 87 GLY B CA 1
ATOM 1444 C C . GLY B 1 87 ? 3.912 10.414 13.375 1 97 87 GLY B C 1
ATOM 1445 O O . GLY B 1 87 ? 3.199 9.414 13.492 1 97 87 GLY B O 1
ATOM 1446 N N . PRO B 1 88 ? 4.48 11.07 14.359 1 95.88 88 PRO B N 1
ATOM 1447 C CA . PRO B 1 88 ? 4.055 10.695 15.711 1 95.88 88 PRO B CA 1
ATOM 1448 C C . PRO B 1 88 ? 2.539 10.75 15.891 1 95.88 88 PRO B C 1
ATOM 1450 O O . PRO B 1 88 ? 1.885 11.648 15.359 1 95.88 88 PRO B O 1
ATOM 1453 N N . VAL B 1 89 ? 1.988 9.773 16.688 1 95.5 89 VAL B N 1
ATOM 1454 C CA . VAL B 1 89 ? 0.548 9.586 16.828 1 95.5 89 VAL B CA 1
ATOM 1455 C C . VAL B 1 89 ? -0.1 10.883 17.312 1 95.5 89 VAL B C 1
ATOM 1457 O O . VAL B 1 89 ? -1.154 11.273 16.812 1 95.5 89 VAL B O 1
ATOM 1460 N N . GLU B 1 90 ? 0.518 11.555 18.25 1 96.81 90 GLU B N 1
ATOM 1461 C CA . GLU B 1 90 ? -0.054 12.781 18.812 1 96.81 90 GLU B CA 1
ATOM 1462 C C . GLU B 1 90 ? -0.175 13.867 17.75 1 96.81 90 GLU B C 1
ATOM 1464 O O . GLU B 1 90 ? -1.146 14.633 17.75 1 96.81 90 GLU B O 1
ATOM 1469 N N . THR B 1 91 ? 0.826 13.992 16.891 1 97.69 91 THR B N 1
ATOM 1470 C CA . THR B 1 91 ? 0.815 15.008 15.844 1 97.69 91 THR B CA 1
ATOM 1471 C C . THR B 1 91 ? -0.159 14.633 14.727 1 97.69 91 THR B C 1
ATOM 1473 O O . THR B 1 91 ? -0.892 15.484 14.227 1 97.69 91 THR B O 1
ATOM 1476 N N . VAL B 1 92 ? -0.209 13.375 14.328 1 97.81 92 VAL B N 1
ATOM 1477 C CA . VAL B 1 92 ? -1.123 12.891 13.297 1 97.81 92 VAL B CA 1
ATOM 1478 C C . VAL B 1 92 ? -2.566 13.094 13.75 1 97.81 92 VAL B C 1
ATOM 1480 O O . VAL B 1 92 ? -3.43 13.469 12.953 1 97.81 92 VAL B O 1
ATOM 1483 N N . ASP B 1 93 ? -2.787 12.891 15.016 1 96.94 93 ASP B N 1
ATOM 1484 C CA . ASP B 1 93 ? -4.133 13.023 15.562 1 96.94 93 ASP B CA 1
ATOM 1485 C C . ASP B 1 93 ? -4.617 14.477 15.477 1 96.94 93 ASP B C 1
ATOM 1487 O O . ASP B 1 93 ? -5.82 14.727 15.391 1 96.94 93 ASP B O 1
ATOM 1491 N N . LYS B 1 94 ? -3.764 15.391 15.539 1 97 94 LYS B N 1
ATOM 1492 C CA . LYS B 1 94 ? -4.129 16.797 15.383 1 97 94 LYS B CA 1
ATOM 1493 C C . LYS B 1 94 ? -4.719 17.062 14 1 97 94 LYS B C 1
ATOM 1495 O O . LYS B 1 94 ? -5.559 17.938 13.828 1 97 94 LYS B O 1
ATOM 1500 N N . VAL B 1 95 ? -4.258 16.312 13.039 1 97.94 95 VAL B N 1
ATOM 1501 C CA . VAL B 1 95 ? -4.668 16.516 11.6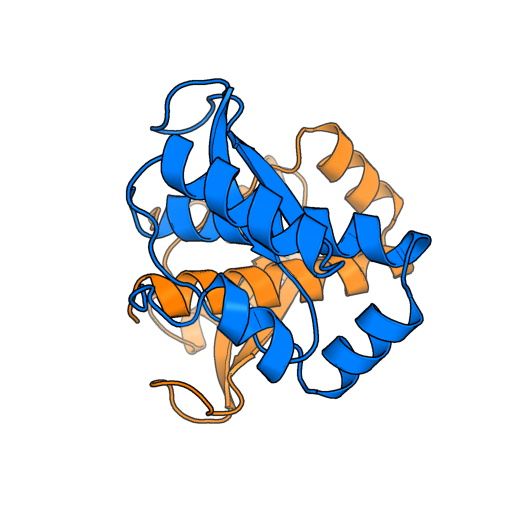48 1 97.94 95 VAL B CA 1
ATOM 1502 C C . VAL B 1 95 ? -5.898 15.656 11.344 1 97.94 95 VAL B C 1
ATOM 1504 O O . VAL B 1 95 ? -6.836 16.125 10.688 1 97.94 95 VAL B O 1
ATOM 1507 N N . THR B 1 96 ? -5.977 14.43 11.914 1 97.25 96 THR B N 1
ATOM 1508 C CA . THR B 1 96 ? -6.945 13.453 11.43 1 97.25 96 THR B CA 1
ATOM 1509 C C . THR B 1 96 ? -7.934 13.086 12.531 1 97.25 96 THR B C 1
ATOM 1511 O O . THR B 1 96 ? -8.883 12.328 12.297 1 97.25 96 THR B O 1
ATOM 1514 N N . GLY B 1 97 ? -7.723 13.469 13.734 1 95.06 97 GLY B N 1
ATOM 1515 C CA . GLY B 1 97 ? -8.469 13.023 14.898 1 95.06 97 GLY B CA 1
ATOM 1516 C C . GLY B 1 97 ? -9.969 13.195 14.75 1 95.06 97 GLY B C 1
ATOM 1517 O O . GLY B 1 97 ? -10.742 12.453 15.359 1 95.06 97 GLY B O 1
ATOM 1518 N N . GLY B 1 98 ? -10.562 13.992 13.977 1 94.38 98 GLY B N 1
ATOM 1519 C CA . GLY B 1 98 ? -11.992 14.211 13.812 1 94.38 98 GLY B CA 1
ATOM 1520 C C . GLY B 1 98 ? -12.602 13.352 12.719 1 94.38 98 GLY B C 1
ATOM 1521 O O . GLY B 1 98 ? -13.828 13.336 12.547 1 94.38 98 GLY B O 1
ATOM 1522 N N . LEU B 1 99 ? -11.852 12.594 12.094 1 96.62 99 LEU B N 1
ATOM 1523 C CA . LEU B 1 99 ? -12.336 11.789 10.984 1 96.62 99 LEU B CA 1
ATOM 1524 C C . LEU B 1 99 ? -12.812 10.422 11.469 1 96.62 99 LEU B C 1
ATOM 1526 O O . LEU B 1 99 ? -12.289 9.898 12.453 1 96.62 99 LEU B O 1
ATOM 1530 N N . LYS B 1 100 ? -13.68 9.875 10.805 1 96.12 100 LYS B N 1
ATOM 1531 C CA . LYS B 1 100 ? -14.234 8.562 11.141 1 96.12 100 LYS B CA 1
ATOM 1532 C C . LYS B 1 100 ? -13.383 7.441 10.555 1 96.12 100 LYS B C 1
ATOM 1534 O O . LYS B 1 100 ? -12.859 7.57 9.445 1 96.12 100 LYS B O 1
ATOM 1539 N N . LEU B 1 101 ? -13.297 6.379 11.281 1 94.5 101 LEU B N 1
ATOM 1540 C CA . LEU B 1 101 ? -12.633 5.184 10.773 1 94.5 101 LEU B CA 1
ATOM 1541 C C . LEU B 1 101 ? -13.398 4.609 9.578 1 94.5 101 LEU B C 1
ATOM 1543 O O . LEU B 1 101 ? -14.625 4.668 9.539 1 94.5 101 LEU B O 1
ATOM 1547 N N . LEU B 1 102 ? -12.648 4.16 8.688 1 93.44 102 LEU B N 1
ATOM 1548 C CA . LEU B 1 102 ? -13.297 3.521 7.543 1 93.44 102 LEU B CA 1
ATOM 1549 C C . LEU B 1 102 ? -13.664 2.076 7.859 1 93.44 102 LEU B C 1
ATOM 1551 O O . LEU B 1 102 ? -12.836 1.322 8.375 1 93.44 102 LEU B O 1
#

Nearest PDB structures (foldseek):
  1q7s-assembly3_B  TM=9.589E-01  e=7.707E-10  Homo sapiens
  1xty-assembly2_D  TM=9.589E-01  e=5.293E-09  Saccharolobus solfataricus P2
  2d3k-assembly1_B  TM=9.363E-01  e=9.526E-08  Pyrococcus horikoshii OT3
  2zv3-assembly3_F  TM=9.126E-01  e=1.344E-07  Methanocaldococcus jannaschii DSM 2661
  1rlk-assembly1_A  TM=9.149E-01  e=1.896E-07  Thermoplasma acidophilum

Radius of gyration: 16.76 Å; Cα contacts (8 Å, |Δi|>4): 295; chains: 2; bounding box: 32×47×36 Å

Organism: Cannabis sativa (NCBI:txid3483)

pLDDT: mean 92.93, std 9.0, range [57.59, 98.56]

InterPro domains:
  IPR002833 Peptidyl-tRNA hydrolase, PTH2 [PF01981] (1-102)
  IPR002833 Peptidyl-tRNA hydrolase, PTH2 [PTHR12649] (1-102)
  IPR002833 Peptidyl-tRNA hydrolase, PTH2 [TIGR00283] (1-102)
  IPR002833 Peptidyl-tRNA hydrolase, PTH2 [cd02430] (1-102)
  IPR023476 Peptidyl-tRNA hydrolase II domain superfamily [G3DSA:3.40.1490.10] (1-102)
  IPR023476 Peptidyl-tRNA hydrolase II domain superfamily [SSF102462] (1-102)

Foldseek 3Di:
DDPVVVVVQVVVFVVQQLVVCVPVPVPQVVVCVVVVNDDFAFDDDDPVLVVVLVVLCVVLPWDKDWDFACPPDPDDGRDGDDMDTGDDPVSVCVSPVPTGTD/DDPVVVVVQVVVFVVQQLVVCVPVPVPQVVVCVVVVNDDFAFDDDDPVLVVVLVVLCVVLPWDKGWDFACPPDPDDGRDGDDMDTGDDPVSVCVSPVPTGTD

Secondary structure (DSSP, 8-state):
--HHHHHHHHHHHHHHHHHHHHHH-HHHHHHHHHTT-----B----HHHHHHHHHHHHHTT--EEEEEE-SSSSSPTTEEEEEEE-S-HHHHHHHHTTSPB-/--HHHHHHHHHHHHHHHHHHHHHH-HHHHHHHHHTT-----B----HHHHHHHHHHHHHTT--EEEEEE-SSSSSPTTEEEEEEE-S-HHHHHHHHTTSPB-